Protein 3R20 (pdb70)

Solvent-accessible surface area: 10736 Å² total; per-residue (Å²): 116,40,25,1,0,0,8,0,24,51,13,7,6,20,51,33,1,0,53,0,0,0,139,58,21,70,7,58,4,8,14,6,35,4,4,20,45,0,0,0,4,12,0,62,118,67,65,19,78,67,124,55,77,67,27,3,77,141,13,1,49,106,10,65,40,27,30,24,52,69,18,101,71,85,23,2,75,14,84,64,82,89,2,11,98,87,0,110,29,125,72,2,43,49,11,23,64,40,0,14,48,10,99,34,4,43,100,68,0,20,60,53,2,103,131,54,4,115,128,44,45,113,0,0,0,10,7,78,9,3,2,48,49,3,19,66,134,13,92,28,16,2,20,0,45,11,47,22,72,50,19,0,122,60,68,14,60,83,43,65,87,114,76,88,105,109,62,75,75,80,17,29,58,47,6,91,139,104,50,94,66,45,82,80,181,74,80,18,76,34,204,34,12,157,96,20,73,91,19,85,9,24,141,73,84,71,61,102,2,15,51,86,2,51,123,98,74

Nearest PDB structures (foldseek):
  3r20-assembly1_A  TM=1.005E+00  e=1.169E-39  Mycolicibacterium smegmatis MC2 155
  4die-assembly5_C  TM=9.521E-01  e=1.880E-27  Mycobacteroides abscessus ATCC 19977
  4die-assembly3_A  TM=9.696E-01  e=2.051E-26  Mycobacteroides abscessus ATCC 19977
  4die-assembly4_B  TM=9.662E-01  e=1.130E-25  Mycobacteroides abscessus ATCC 19977
  4die-assembly6_D  TM=9.618E-01  e=1.419E-25  Mycobacteroides abscessus ATCC 19977

Radius of gyration: 16.65 Å; Cα contacts (8 Å, |Δi|>4): 363; chains: 1; bounding box: 33×48×42 Å

B-factor: mean 24.23, std 8.97, range [7.72, 64.4]

CATH classification: 3.40.50.300

Foldseek 3Di:
DAEEEEAEDAQLCRLVLLLLLCVVQVHFEAELLLLLLQLLVQLVVVVFDLVDLVSSLVSSVPWDWDAGRRSVDQATDTPRDTCSPVSVDDSSVVSSVSSVLRVSNCVVSLVVVLVVSVPDDYYYYYYQCCCPPSPVPGPAYAYEAEDLLSSLVSVLVVCVVVVHDRDSPVSSVVSVVVVVCCVVPNSDDGDGDPRHHYYHCHPHDSVVVSVVVVVVD

Structure (mmCIF, N/CA/C/O backbone):
data_3R20
#
_entry.id   3R20
#
_cell.length_a   96.220
_cell.length_b   96.220
_cell.length_c   43.150
_cell.angle_alpha   90.000
_cell.angle_beta   90.000
_cell.angle_gamma   120.000
#
_symmetry.space_group_name_H-M   'P 3 2 1'
#
loop_
_entity.id
_entity.type
_entity.pdbx_description
1 polymer 'Cytidylate kinase'
2 non-polymer DIPHOSPHATE
3 non-polymer 1,2-ETHANEDIOL
4 non-polymer 'CHLORIDE ION'
5 non-polymer 'SULFATE ION'
6 water water
#
loop_
_atom_site.group_PDB
_atom_site.id
_atom_site.type_symbol
_atom_site.label_atom_id
_atom_site.label_alt_id
_atom_site.label_comp_id
_atom_site.label_asym_id
_atom_site.label_entity_id
_atom_site.label_seq_id
_atom_site.pdbx_PDB_ins_code
_atom_site.Cartn_x
_atom_site.Cartn_y
_atom_site.Cartn_z
_atom_site.occupancy
_atom_site.B_iso_or_equiv
_atom_site.auth_seq_id
_atom_site.auth_comp_id
_atom_site.auth_asym_id
_atom_site.auth_atom_id
_atom_site.pdbx_PDB_model_num
ATOM 1 N N . SER A 1 9 ? 19.881 49.775 0.074 1.00 36.72 5 SER A N 1
ATOM 2 C CA . SER A 1 9 ? 19.100 51.040 0.133 1.00 36.50 5 SER A CA 1
ATOM 3 C C . SER A 1 9 ? 18.381 51.372 1.473 1.00 34.72 5 SER A C 1
ATOM 4 O O . SER A 1 9 ? 17.608 52.322 1.540 1.00 35.41 5 SER A O 1
ATOM 7 N N . LEU A 1 10 ? 18.651 50.605 2.519 1.00 32.21 6 LEU A N 1
ATOM 8 C CA . LEU A 1 10 ? 17.973 50.720 3.815 1.00 29.46 6 LEU A CA 1
ATOM 9 C C . LEU A 1 10 ? 17.907 52.142 4.454 1.00 27.09 6 LEU A C 1
ATOM 10 O O . LEU A 1 10 ? 18.921 52.852 4.553 1.00 27.19 6 LEU A O 1
ATOM 15 N N . VAL A 1 11 ? 16.695 52.552 4.834 1.00 23.72 7 VAL A N 1
ATOM 16 C CA . VAL A 1 11 ? 16.462 53.813 5.563 1.00 21.26 7 VAL A CA 1
ATOM 17 C C . VAL A 1 11 ? 15.982 53.481 6.989 1.00 19.07 7 VAL A C 1
ATOM 18 O O . VAL A 1 11 ? 14.964 52.793 7.197 1.00 17.05 7 VAL A O 1
ATOM 22 N N . VAL A 1 12 ? 16.757 53.923 7.962 1.00 18.24 8 VAL A N 1
ATOM 23 C CA . VAL A 1 12 ? 16.475 53.597 9.372 1.00 15.86 8 VAL A CA 1
ATOM 24 C C . VAL A 1 12 ? 16.169 54.881 10.141 1.00 15.53 8 VAL A C 1
ATOM 25 O O . VAL A 1 12 ? 16.980 55.801 10.133 1.00 16.47 8 VAL A O 1
ATOM 29 N N . ALA A 1 13 ? 15.031 54.937 10.834 1.00 14.59 9 ALA A N 1
ATOM 30 C CA . ALA A 1 13 ? 14.648 56.116 11.631 1.00 14.15 9 ALA A CA 1
ATOM 31 C C . ALA A 1 13 ? 14.883 55.859 13.130 1.00 14.79 9 ALA A C 1
ATOM 32 O O . ALA A 1 13 ? 14.494 54.814 13.638 1.00 14.61 9 ALA A O 1
ATOM 34 N N . VAL A 1 14 ? 15.520 56.801 13.825 1.00 14.19 10 VAL A N 1
ATOM 35 C CA . VAL A 1 14 ? 15.713 56.658 15.276 1.00 14.82 10 VAL A CA 1
ATOM 36 C C . VAL A 1 14 ? 15.208 57.921 15.938 1.00 14.77 10 VAL A C 1
ATOM 37 O O . VAL A 1 14 ? 15.760 59.011 15.689 1.00 15.14 10 VAL A O 1
ATOM 41 N N . ASP A 1 15 ? 14.155 57.765 16.748 1.00 13.77 11 ASP A N 1
ATOM 42 C CA . ASP A 1 15 ? 13.453 58.864 17.381 1.00 14.03 11 ASP A CA 1
ATOM 43 C C . ASP A 1 15 ? 13.396 58.629 18.875 1.00 13.87 11 ASP A C 1
ATOM 44 O O . ASP A 1 15 ? 13.692 57.526 19.343 1.00 13.24 11 ASP A O 1
ATOM 49 N N . GLY A 1 16 ? 13.033 59.679 19.607 1.00 14.11 12 GLY A N 1
ATOM 50 C CA . GLY A 1 16 ? 12.821 59.585 21.078 1.00 13.62 12 GLY A CA 1
ATOM 51 C C . GLY A 1 16 ? 13.317 60.840 21.765 1.00 13.94 12 GLY A C 1
ATOM 52 O O . GLY A 1 16 ? 14.012 61.633 21.149 1.00 13.73 12 GLY A O 1
ATOM 53 N N . PRO A 1 17 ? 12.986 61.028 23.059 1.00 14.91 13 PRO A N 1
ATOM 54 C CA . PRO A 1 17 ? 13.494 62.231 23.758 1.00 15.23 13 PRO A CA 1
ATOM 55 C C . PRO A 1 17 ? 15.013 62.156 24.012 1.00 15.41 13 PRO A C 1
ATOM 56 O O . PRO A 1 17 ? 15.623 61.089 23.869 1.00 14.63 13 PRO A O 1
ATOM 60 N N . ALA A 1 18 ? 15.623 63.275 24.383 1.00 16.27 14 ALA A N 1
ATOM 61 C CA . ALA A 1 18 ? 17.077 63.306 24.602 1.00 17.69 14 ALA A CA 1
ATOM 62 C C . ALA A 1 18 ? 17.473 62.467 25.804 1.00 18.29 14 ALA A C 1
ATOM 63 O O . ALA A 1 18 ? 16.680 62.295 26.731 1.00 19.17 14 ALA A O 1
ATOM 65 N N . GLY A 1 19 ? 18.705 61.960 25.781 1.00 18.70 15 GLY A N 1
ATOM 66 C CA . GLY A 1 19 ? 19.274 61.225 26.907 1.00 20.38 15 GLY A CA 1
ATOM 67 C C . GLY A 1 19 ? 18.887 59.764 27.006 1.00 21.17 15 GLY A C 1
ATOM 68 O O . GLY A 1 19 ? 19.155 59.112 28.014 1.00 21.08 15 GLY A O 1
ATOM 69 N N . THR A 1 20 ? 18.263 59.244 25.959 1.00 20.70 16 THR A N 1
ATOM 70 C CA . THR A 1 20 ? 17.919 57.831 25.907 1.00 22.41 16 THR A CA 1
ATOM 71 C C . THR A 1 20 ? 19.048 56.949 25.319 1.00 23.69 16 THR A C 1
ATOM 72 O O . THR A 1 20 ? 18.945 55.704 25.331 1.00 23.88 16 THR A O 1
ATOM 76 N N . GLY A 1 21 ? 20.110 57.582 24.797 1.00 23.47 17 GLY A N 1
ATOM 77 C CA . GLY A 1 21 ? 21.221 56.842 24.191 1.00 22.51 17 GLY A CA 1
ATOM 78 C C . GLY A 1 21 ? 21.057 56.924 22.685 1.00 21.48 17 GLY A C 1
ATOM 79 O O . GLY A 1 21 ? 21.771 56.296 21.922 1.00 21.85 17 GLY A O 1
ATOM 80 N N . LYS A 1 22 ? 20.126 57.727 22.250 1.00 20.17 18 LYS A N 1
ATOM 81 C CA . LYS A 1 22 ? 19.768 57.864 20.866 1.00 18.52 18 LYS A CA 1
ATOM 82 C C . LYS A 1 22 ? 20.923 58.158 19.882 1.00 17.65 18 LYS A C 1
ATOM 83 O O . LYS A 1 22 ? 21.051 57.522 18.910 1.00 17.10 18 LYS A O 1
ATOM 89 N N . SER A 1 23 ? 21.769 59.112 20.184 1.00 17.05 19 SER A N 1
ATOM 90 C CA . SER A 1 23 ? 22.891 59.440 19.290 1.00 17.33 19 SER A CA 1
ATOM 91 C C . SER A 1 23 ? 23.947 58.343 19.259 1.00 17.26 19 SER A C 1
ATOM 92 O O . SER A 1 23 ? 24.473 58.018 18.195 1.00 17.41 19 SER A O 1
ATOM 95 N N . SER A 1 24 ? 24.252 57.771 20.419 1.00 17.29 20 SER A N 1
ATOM 96 C CA . SER A 1 24 ? 25.213 56.685 20.479 1.00 18.08 20 SER A CA 1
ATOM 97 C C . SER A 1 24 ? 24.683 55.498 19.706 1.00 16.78 20 SER A C 1
ATOM 98 O O . SER A 1 24 ? 25.431 54.861 18.990 1.00 17.53 20 SER A O 1
ATOM 101 N N . VAL A 1 25 ? 23.390 55.204 19.869 1.00 16.23 21 VAL A N 1
ATOM 102 C CA . VAL A 1 25 ? 22.759 54.068 19.197 1.00 14.33 21 VAL A CA 1
ATOM 103 C C . VAL A 1 25 ? 22.710 54.288 17.686 1.00 14.23 21 VAL A C 1
ATOM 104 O O . VAL A 1 25 ? 23.020 53.381 16.941 1.00 15.04 21 VAL A O 1
ATOM 108 N N . SER A 1 26 ? 22.319 55.481 17.246 1.00 14.18 22 SER A N 1
ATOM 109 C CA . SER A 1 26 ? 22.204 55.774 15.809 1.00 15.05 22 SER A CA 1
ATOM 110 C C . SER A 1 26 ? 23.572 55.680 15.157 1.00 16.19 22 SER A C 1
ATOM 111 O O . SER A 1 26 ? 23.699 55.075 14.110 1.00 16.34 22 SER A O 1
ATOM 114 N N . ARG A 1 27 ? 24.600 56.273 15.785 1.00 18.23 23 ARG A N 1
ATOM 115 C CA . ARG A 1 27 ? 25.945 56.171 15.215 1.00 19.21 23 ARG A CA 1
ATOM 116 C C . ARG A 1 27 ? 26.449 54.723 15.196 1.00 19.91 23 ARG A C 1
ATOM 117 O O . ARG A 1 27 ? 27.095 54.306 14.239 1.00 21.11 23 ARG A O 1
ATOM 125 N N . GLY A 1 28 ? 26.152 53.976 16.262 1.00 20.44 24 GLY A N 1
ATOM 126 C CA . GLY A 1 28 ? 26.535 52.574 16.380 1.00 20.37 24 GLY A CA 1
ATOM 127 C C . GLY A 1 28 ? 25.897 51.751 15.290 1.00 21.19 24 GLY A C 1
ATOM 128 O O . GLY A 1 28 ? 26.579 50.968 14.632 1.00 22.14 24 GLY A O 1
ATOM 129 N N . LEU A 1 29 ? 24.587 51.930 15.092 1.00 21.12 25 LEU A N 1
ATOM 130 C CA . LEU A 1 29 ? 23.858 51.239 14.012 1.00 20.70 25 LEU A CA 1
ATOM 131 C C . LEU A 1 29 ? 24.448 51.581 12.661 1.00 20.17 25 LEU A C 1
ATOM 132 O O . LEU A 1 29 ? 24.688 50.698 11.850 1.00 20.83 25 LEU A O 1
ATOM 137 N N . ALA A 1 30 ? 24.696 52.867 12.439 1.00 20.22 26 ALA A N 1
ATOM 138 C CA . ALA A 1 30 ? 25.227 53.352 11.157 1.00 20.72 26 ALA A CA 1
ATOM 139 C C . ALA A 1 30 ? 26.642 52.801 10.893 1.00 21.78 26 ALA A C 1
ATOM 140 O O . ALA A 1 30 ? 26.966 52.401 9.756 1.00 21.17 26 ALA A O 1
ATOM 142 N N . ARG A 1 31 ? 27.478 52.806 11.942 1.00 22.28 27 ARG A N 1
ATOM 143 C CA . ARG A 1 31 ? 28.831 52.243 11.883 1.00 24.35 27 ARG A CA 1
ATOM 144 C C . ARG A 1 31 ? 28.732 50.769 11.440 1.00 24.08 27 ARG A C 1
ATOM 145 O O . ARG A 1 31 ? 29.275 50.401 10.413 1.00 24.64 27 ARG A O 1
ATOM 153 N N . ALA A 1 32 ? 27.965 49.970 12.175 1.00 23.65 28 ALA A N 1
ATOM 154 C CA . ALA A 1 32 ? 27.795 48.535 11.907 1.00 23.50 28 ALA A CA 1
ATOM 155 C C . ALA A 1 32 ? 27.157 48.188 10.567 1.00 23.71 28 ALA A C 1
ATOM 156 O O . ALA A 1 32 ? 27.473 47.134 9.997 1.00 23.66 28 ALA A O 1
ATOM 158 N N . LEU A 1 33 ? 26.255 49.034 10.079 1.00 22.58 29 LEU A N 1
ATOM 159 C CA . LEU A 1 33 ? 25.546 48.761 8.833 1.00 23.41 29 LEU A CA 1
ATOM 160 C C . LEU A 1 33 ? 26.288 49.291 7.613 1.00 24.80 29 LEU A C 1
ATOM 161 O O . LEU A 1 33 ? 25.862 49.032 6.488 1.00 26.27 29 LEU A O 1
ATOM 166 N N . GLY A 1 34 ? 27.377 50.028 7.832 1.00 24.46 30 GLY A N 1
ATOM 167 C CA . GLY A 1 34 ? 28.071 50.722 6.750 1.00 25.70 30 GLY A CA 1
ATOM 168 C C . GLY A 1 34 ? 27.174 51.786 6.129 1.00 24.99 30 GLY A C 1
ATOM 169 O O . GLY A 1 34 ? 27.205 52.007 4.925 1.00 25.40 30 GLY A O 1
ATOM 170 N N . ALA A 1 35 ? 26.378 52.451 6.969 1.00 23.40 31 ALA A N 1
ATOM 171 C CA . ALA A 1 35 ? 25.446 53.477 6.520 1.00 22.75 31 ALA A CA 1
ATOM 172 C C . ALA A 1 35 ? 25.946 54.894 6.789 1.00 23.25 31 ALA A C 1
ATOM 173 O O . ALA A 1 35 ? 26.774 55.129 7.681 1.00 22.03 31 ALA A O 1
ATOM 175 N N . ARG A 1 36 ? 25.411 55.840 6.026 1.00 23.66 32 ARG A N 1
ATOM 176 C CA . ARG A 1 36 ? 25.526 57.259 6.381 1.00 24.82 32 ARG A CA 1
ATOM 177 C C . ARG A 1 36 ? 24.711 57.567 7.638 1.00 23.26 32 ARG A C 1
ATOM 178 O O . ARG A 1 36 ? 23.716 56.910 7.917 1.00 22.94 32 ARG A O 1
ATOM 186 N N . TYR A 1 37 ? 25.146 58.557 8.403 1.00 22.45 33 TYR A N 1
ATOM 187 C CA . TYR A 1 37 ? 24.442 58.949 9.629 1.00 21.22 33 TYR A CA 1
ATOM 188 C C .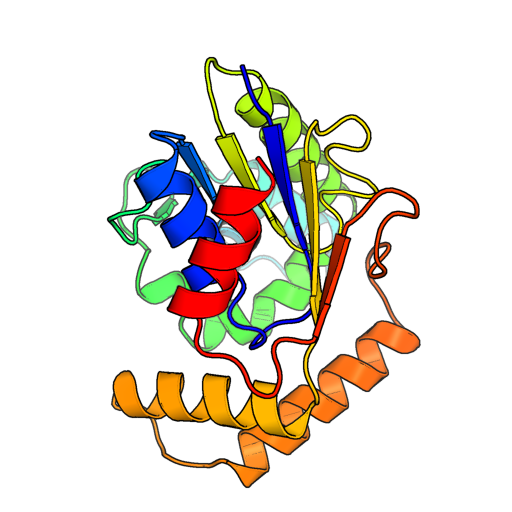 TYR A 1 37 ? 24.019 60.416 9.501 1.00 21.50 33 TYR A C 1
ATOM 189 O O . TYR A 1 37 ? 24.854 61.288 9.171 1.00 21.88 33 TYR A O 1
ATOM 198 N N . LEU A 1 38 ? 22.732 60.666 9.745 1.00 19.77 34 LEU A N 1
ATOM 199 C CA . LEU A 1 38 ? 22.167 61.995 9.617 1.00 19.83 34 LEU A CA 1
ATOM 200 C C . LEU A 1 38 ? 21.588 62.450 10.948 1.00 18.80 34 LEU A C 1
ATOM 201 O O . LEU A 1 38 ? 20.504 62.011 11.364 1.00 18.06 34 LEU A O 1
ATOM 206 N N . ASP A 1 39 ? 22.328 63.317 11.619 1.00 18.14 35 ASP A N 1
ATOM 207 C CA . ASP A 1 39 ? 21.905 63.899 12.892 1.00 17.68 35 ASP A CA 1
ATOM 208 C C . ASP A 1 39 ? 21.015 65.124 12.606 1.00 17.44 35 ASP A C 1
ATOM 209 O O . ASP A 1 39 ? 21.535 66.228 12.380 1.00 17.81 35 ASP A O 1
ATOM 214 N N . THR A 1 40 ? 19.684 64.966 12.587 1.00 16.70 36 THR A N 1
ATOM 215 C CA . THR A 1 40 ? 18.844 66.116 12.195 1.00 16.72 36 THR A CA 1
ATOM 216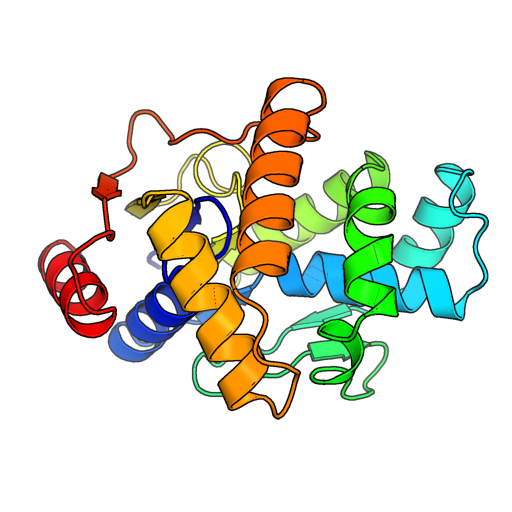 C C . THR A 1 40 ? 18.837 67.214 13.273 1.00 17.26 36 THR A C 1
ATOM 217 O O . THR A 1 40 ? 18.732 68.400 12.957 1.00 17.76 36 THR A O 1
ATOM 221 N N . GLY A 1 41 ? 18.936 66.823 14.545 1.00 16.78 37 GLY A N 1
ATOM 222 C CA . GLY A 1 41 ? 19.117 67.802 15.615 1.00 16.58 37 GLY A CA 1
ATOM 223 C C . GLY A 1 41 ? 20.288 68.757 15.374 1.00 16.75 37 GLY A C 1
ATOM 224 O O . GLY A 1 41 ? 20.154 69.957 15.573 1.00 15.83 37 GLY A O 1
ATOM 225 N N . ALA A 1 42 ? 21.446 68.227 14.985 1.00 17.33 38 ALA A N 1
ATOM 226 C CA . ALA A 1 42 ? 22.600 69.077 14.635 1.00 18.09 38 ALA A CA 1
ATOM 227 C C . ALA A 1 42 ? 22.234 70.074 13.564 1.00 18.11 38 ALA A C 1
ATOM 228 O O . ALA A 1 42 ? 22.677 71.219 13.619 1.00 18.72 38 ALA A O 1
ATOM 230 N N . MET A 1 43 ? 21.420 69.660 12.585 1.00 17.97 39 MET A N 1
ATOM 231 C CA . MET A 1 43 ? 21.058 70.567 11.513 1.00 18.19 39 MET A CA 1
ATOM 232 C C . MET A 1 43 ? 20.262 71.763 12.050 1.00 18.46 39 MET A C 1
ATOM 233 O O . MET A 1 43 ? 20.474 72.896 11.597 1.00 18.72 39 MET A O 1
ATOM 238 N N . TYR A 1 44 ? 19.365 71.521 13.012 1.00 16.88 40 TYR A N 1
ATOM 239 C CA . TYR A 1 44 ? 18.639 72.628 13.637 1.00 16.58 40 TYR A CA 1
ATOM 240 C C . TYR A 1 44 ? 19.586 73.516 14.425 1.00 15.47 40 TYR A C 1
ATOM 241 O O . TYR A 1 44 ? 19.437 74.739 14.424 1.00 15.35 40 TYR A O 1
ATOM 250 N N . ARG A 1 45 ? 20.555 72.897 15.084 1.00 15.42 41 ARG A N 1
ATOM 251 C CA . ARG A 1 45 ? 21.546 73.629 15.897 1.00 16.18 41 ARG A CA 1
ATOM 252 C C . ARG A 1 45 ? 22.458 74.504 15.023 1.00 16.74 41 ARG A C 1
ATOM 253 O O . ARG A 1 45 ? 22.812 75.622 15.413 1.00 17.87 41 ARG A O 1
ATOM 261 N N . ILE A 1 46 ? 22.842 74.008 13.852 1.00 17.15 42 ILE A N 1
ATOM 262 C CA . ILE A 1 46 ? 23.662 74.814 12.926 1.00 17.60 42 ILE A CA 1
ATOM 263 C C . ILE A 1 46 ? 22.861 76.010 12.412 1.00 18.25 42 ILE A C 1
ATOM 264 O O . ILE A 1 46 ? 23.367 77.158 12.400 1.00 17.83 42 ILE A O 1
ATOM 269 N N . ALA A 1 47 ? 21.617 75.748 11.977 1.00 16.80 43 ALA A N 1
ATOM 270 C CA . ALA A 1 47 ? 20.711 76.836 11.635 1.00 17.27 43 ALA A CA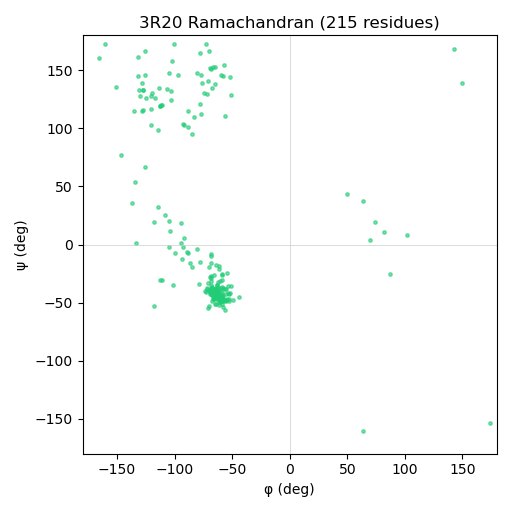 1
ATOM 271 C C . ALA A 1 47 ? 20.629 77.838 12.792 1.00 16.37 43 ALA A C 1
ATOM 272 O O . ALA A 1 47 ? 20.644 79.053 12.558 1.00 17.08 43 ALA A O 1
ATOM 274 N N . THR A 1 48 ? 20.555 77.333 14.027 1.00 15.35 44 THR A N 1
ATOM 275 C CA . THR A 1 48 ? 20.402 78.206 15.176 1.00 15.55 44 THR A CA 1
ATOM 276 C C . THR A 1 48 ? 21.629 79.089 15.312 1.00 16.65 44 THR A C 1
ATOM 277 O O . THR A 1 48 ? 21.500 80.274 15.616 1.00 16.55 44 THR A O 1
ATOM 281 N N . LEU A 1 49 ? 22.805 78.515 15.062 1.00 17.52 45 LEU A N 1
ATOM 282 C CA . LEU A 1 49 ? 24.056 79.259 15.206 1.00 18.50 45 LEU A CA 1
ATOM 283 C C . LEU A 1 49 ? 24.116 80.390 14.171 1.00 18.24 45 LEU A C 1
ATOM 284 O O . LEU A 1 49 ? 24.579 81.488 14.483 1.00 17.82 45 LEU A O 1
ATOM 289 N N . ALA A 1 50 ? 23.663 80.105 12.945 1.00 17.76 46 ALA A N 1
ATOM 290 C CA . ALA A 1 50 ? 23.569 81.103 11.901 1.00 18.74 46 ALA A CA 1
ATOM 291 C C . ALA A 1 50 ? 22.628 82.240 12.300 1.00 18.37 46 ALA A C 1
ATOM 292 O O . ALA A 1 50 ? 22.876 83.396 11.984 1.00 20.05 46 ALA A O 1
ATOM 294 N N . VAL A 1 51 ? 21.547 81.900 12.991 1.00 18.03 47 VAL A N 1
ATOM 295 C CA . VAL A 1 51 ? 20.548 82.879 13.412 1.00 16.92 47 VAL A CA 1
ATOM 296 C C . VAL A 1 51 ? 21.170 83.810 14.464 1.00 17.41 47 VAL A C 1
ATOM 297 O O . VAL A 1 51 ? 21.029 85.037 14.379 1.00 17.56 47 VAL A O 1
ATOM 301 N N . LEU A 1 52 ? 21.830 83.220 15.462 1.00 16.42 48 LEU A N 1
ATOM 302 C CA . LEU A 1 52 ? 22.546 84.001 16.464 1.00 17.33 48 LEU A CA 1
ATOM 303 C C . LEU A 1 52 ? 23.626 84.900 15.839 1.00 18.10 48 LEU A C 1
ATOM 304 O O . LEU A 1 52 ? 23.693 86.109 16.140 1.00 17.83 48 LEU A O 1
ATOM 309 N N . ARG A 1 53 ? 24.458 84.323 14.967 1.00 18.30 49 ARG A N 1
ATOM 310 C CA . ARG A 1 53 ? 25.480 85.128 14.277 1.00 20.41 49 ARG A CA 1
ATOM 311 C C . ARG A 1 53 ? 24.912 86.275 13.444 1.00 20.69 49 ARG A C 1
ATOM 312 O O . ARG A 1 53 ? 25.564 87.314 13.295 1.00 21.55 49 ARG A O 1
ATOM 320 N N . ALA A 1 54 ? 23.707 86.088 12.917 1.00 20.22 50 ALA A N 1
ATOM 321 C CA . ALA A 1 54 ? 23.039 87.132 12.119 1.00 20.37 50 ALA A CA 1
ATOM 322 C C . ALA A 1 54 ? 22.417 88.232 12.964 1.00 20.37 50 ALA A C 1
ATOM 323 O O . ALA A 1 54 ? 22.035 89.284 12.450 1.00 20.17 50 ALA A O 1
ATOM 325 N N . GLY A 1 55 ? 22.269 87.986 14.257 1.00 19.25 51 GLY A N 1
ATOM 326 C CA . GLY A 1 55 ? 21.649 88.976 15.119 1.00 19.14 51 GLY A CA 1
ATOM 327 C C . GLY A 1 55 ? 20.151 89.053 14.923 1.00 18.44 51 GLY A C 1
ATOM 328 O O . GLY A 1 55 ? 19.535 90.051 15.293 1.00 17.77 51 GLY A O 1
ATOM 329 N N . ALA A 1 56 ? 19.561 88.001 14.342 1.00 17.95 52 ALA A N 1
ATOM 330 C CA . ALA A 1 56 ? 18.145 88.023 13.993 1.00 18.18 52 ALA A CA 1
ATOM 331 C C . ALA A 1 56 ? 17.304 88.055 15.249 1.00 18.03 52 ALA A C 1
ATOM 332 O O . ALA A 1 56 ? 17.562 87.308 16.181 1.00 17.38 52 ALA A O 1
ATOM 334 N N . ASP A 1 57 ? 16.301 88.936 15.246 1.00 18.52 53 ASP A N 1
ATOM 335 C CA . ASP A 1 57 ? 15.343 89.105 16.325 1.00 18.36 53 ASP A CA 1
ATOM 336 C C . ASP 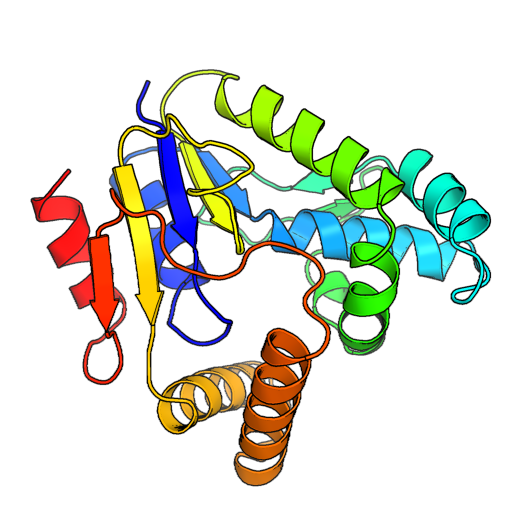A 1 57 ? 14.683 87.741 16.584 1.00 17.90 53 ASP A C 1
ATOM 337 O O . ASP A 1 57 ? 13.947 87.243 15.742 1.00 17.32 53 ASP A O 1
ATOM 342 N N . LEU A 1 58 ? 14.992 87.138 17.729 1.00 17.15 54 LEU A N 1
ATOM 343 C CA . LEU A 1 58 ? 14.435 85.819 18.078 1.00 17.63 54 LEU A CA 1
ATOM 344 C C . LEU A 1 58 ? 12.914 85.795 18.376 1.00 17.79 54 LEU A C 1
ATOM 345 O O . LEU A 1 58 ? 12.327 84.727 18.499 1.00 17.55 54 LEU A O 1
ATOM 350 N N . THR A 1 59 ? 12.282 86.960 18.488 1.00 17.55 55 THR A N 1
ATOM 351 C CA . THR A 1 59 ? 10.821 87.015 18.621 1.00 17.95 55 THR A CA 1
ATOM 352 C C . THR A 1 59 ? 10.145 87.207 17.262 1.00 18.48 55 THR A C 1
ATOM 353 O O . THR A 1 59 ? 8.913 87.296 17.209 1.00 18.54 55 THR A O 1
ATOM 357 N N . ASP A 1 60 ? 10.942 87.274 16.187 1.00 17.65 56 ASP A N 1
ATOM 358 C CA . ASP A 1 60 ? 10.432 87.523 14.812 1.00 17.74 56 ASP A CA 1
ATOM 359 C C . ASP A 1 60 ? 10.663 86.300 13.906 1.00 17.89 56 ASP A C 1
ATOM 360 O O . ASP A 1 60 ? 11.793 86.115 13.400 1.00 17.56 56 ASP A O 1
ATOM 365 N N . PRO A 1 61 ? 9.615 85.450 13.718 1.00 18.56 57 PRO A N 1
ATOM 366 C CA . PRO A 1 61 ? 9.756 84.250 12.887 1.00 18.92 57 PRO A CA 1
ATOM 367 C C . PRO A 1 61 ? 10.285 84.558 11.485 1.00 19.31 57 PRO A C 1
ATOM 368 O O . PRO A 1 61 ? 11.080 83.783 10.952 1.00 19.53 57 PRO A O 1
ATOM 372 N N . ALA A 1 62 ? 9.894 85.688 10.908 1.00 19.89 58 ALA A N 1
ATOM 373 C CA . ALA A 1 62 ? 10.381 86.034 9.545 1.00 20.23 58 ALA A CA 1
ATOM 374 C C . ALA A 1 62 ? 11.898 86.328 9.544 1.00 19.88 58 ALA A C 1
ATOM 375 O O . ALA A 1 62 ? 12.613 85.980 8.592 1.00 19.52 58 ALA A O 1
ATOM 377 N N . ALA A 1 63 ? 12.388 86.965 10.612 1.00 19.53 59 ALA A N 1
ATOM 378 C CA . ALA A 1 63 ? 13.839 87.238 10.717 1.00 19.34 59 ALA A CA 1
ATOM 379 C C . ALA A 1 63 ? 14.610 85.932 10.923 1.00 19.03 59 ALA A C 1
ATOM 380 O O . ALA A 1 63 ? 15.687 85.722 10.322 1.00 18.43 59 ALA A O 1
ATOM 382 N N . ILE A 1 64 ? 14.065 85.064 11.778 1.00 17.96 60 ILE A N 1
ATOM 383 C CA . ILE A 1 64 ? 14.705 83.775 12.034 1.00 18.24 60 ILE A CA 1
ATOM 384 C C . ILE A 1 64 ? 14.765 83.005 10.719 1.00 20.10 60 ILE A C 1
ATOM 385 O O . ILE A 1 64 ? 15.835 82.474 10.352 1.00 19.08 60 ILE A O 1
ATOM 390 N N . GLU A 1 65 ? 13.623 82.968 10.010 1.00 20.30 61 GLU A N 1
ATOM 391 C CA . GLU A 1 65 ? 13.519 82.234 8.743 1.00 21.68 61 GLU A CA 1
ATOM 392 C C . GLU A 1 65 ? 14.584 82.689 7.745 1.00 23.29 61 GLU A C 1
ATOM 393 O O . GLU A 1 65 ? 15.293 81.848 7.148 1.00 23.39 61 GLU A O 1
ATOM 399 N N . LYS A 1 66 ? 14.704 84.010 7.568 1.00 23.99 62 LYS A N 1
ATOM 400 C CA . LYS A 1 66 ? 15.677 84.590 6.643 1.00 25.06 62 LYS A CA 1
ATOM 401 C C . LYS A 1 66 ? 17.123 84.174 6.978 1.00 24.15 62 LYS A C 1
ATOM 402 O O . LYS A 1 66 ? 17.841 83.650 6.108 1.00 23.12 62 LYS A O 1
ATOM 408 N N . ALA A 1 67 ? 17.537 84.399 8.226 1.00 21.74 63 ALA A N 1
ATOM 409 C CA . ALA A 1 67 ? 18.901 84.051 8.663 1.00 22.43 63 ALA A CA 1
ATOM 410 C C . ALA A 1 67 ? 19.207 82.565 8.475 1.00 22.71 63 ALA A C 1
ATOM 411 O O . ALA A 1 67 ? 20.322 82.199 8.062 1.00 23.59 63 ALA A O 1
ATOM 413 N N . ALA A 1 68 ? 18.214 81.707 8.724 1.00 22.71 64 ALA A N 1
ATOM 414 C CA . ALA A 1 68 ? 18.455 80.259 8.632 1.00 23.43 64 ALA A CA 1
ATOM 415 C C . ALA A 1 68 ? 18.455 79.801 7.176 1.00 24.93 64 ALA A C 1
ATOM 416 O O . ALA A 1 68 ? 19.223 78.883 6.803 1.00 25.94 64 ALA A O 1
ATOM 418 N N . ALA A 1 69 ? 17.615 80.443 6.366 1.00 25.61 65 ALA A N 1
ATOM 419 C CA . ALA A 1 69 ? 17.540 80.201 4.917 1.00 28.05 65 ALA A CA 1
ATOM 420 C C . ALA A 1 69 ? 18.887 80.477 4.265 1.00 29.59 65 ALA A C 1
ATOM 421 O O . ALA A 1 69 ? 19.328 79.706 3.437 1.00 30.31 65 ALA A O 1
ATOM 423 N N . ASP A 1 70 ? 19.515 81.591 4.649 1.00 31.00 66 ASP A N 1
ATOM 424 C CA . ASP A 1 70 ? 20.818 82.016 4.127 1.00 32.97 66 ASP A CA 1
ATOM 425 C C . ASP A 1 70 ? 21.996 81.116 4.555 1.00 33.02 66 ASP A C 1
ATOM 426 O O . ASP A 1 70 ? 23.055 81.183 3.938 1.00 34.17 66 ASP A O 1
ATOM 431 N N . ALA A 1 71 ? 21.804 80.280 5.582 1.00 31.84 67 ALA A N 1
ATOM 432 C CA . ALA A 1 71 ? 22.866 79.422 6.124 1.00 32.23 67 ALA A CA 1
ATOM 433 C C . ALA A 1 71 ? 23.188 78.238 5.227 1.00 32.70 67 ALA A C 1
ATOM 434 O O . ALA A 1 71 ? 22.282 77.518 4.814 1.00 33.18 67 ALA A O 1
ATOM 436 N N . GLU A 1 72 ? 24.478 78.038 4.956 1.00 33.09 68 GLU A N 1
ATOM 437 C CA . GLU A 1 72 ? 24.956 76.859 4.241 1.00 34.05 68 GLU A CA 1
ATOM 438 C C . GLU A 1 72 ? 25.308 75.803 5.283 1.00 33.44 68 GLU A C 1
ATOM 439 O O . GLU A 1 72 ? 26.354 75.867 5.937 1.00 34.14 68 GLU A O 1
ATOM 441 N N . ILE A 1 73 ? 24.418 74.827 5.429 1.00 32.96 69 ILE A N 1
ATOM 442 C CA . ILE A 1 73 ? 24.458 73.881 6.519 1.00 31.73 69 ILE A CA 1
ATOM 443 C C . ILE A 1 73 ? 25.002 72.538 6.023 1.00 32.70 69 ILE A C 1
ATOM 444 O O . ILE A 1 73 ? 24.485 71.975 5.046 1.00 33.27 69 ILE A O 1
ATOM 449 N N . GLY A 1 74 ? 26.061 72.048 6.672 1.00 31.39 70 GLY A N 1
ATOM 450 C CA . GLY A 1 74 ? 26.526 70.697 6.435 1.00 31.31 70 GLY A CA 1
ATOM 451 C C . GLY A 1 74 ? 26.668 69.878 7.702 1.00 30.17 70 GLY A C 1
ATOM 452 O O . GLY A 1 74 ? 27.216 70.342 8.702 1.00 29.37 70 GLY A O 1
ATOM 453 N N . VAL A 1 75 ? 26.148 68.660 7.666 1.00 30.24 71 VAL A N 1
ATOM 454 C CA . VAL A 1 75 ? 26.447 67.689 8.714 1.00 30.34 71 VAL A CA 1
ATOM 455 C C . VAL A 1 75 ? 27.243 66.556 8.115 1.00 31.55 71 VAL A C 1
ATOM 456 O O . VAL A 1 75 ? 26.918 66.074 7.024 1.00 32.38 71 VAL A O 1
ATOM 460 N N . GLY A 1 76 ? 28.312 66.147 8.799 1.00 32.43 72 GLY A N 1
ATOM 461 C CA . GLY A 1 76 ? 29.113 64.982 8.343 1.00 32.71 72 GLY A CA 1
ATOM 462 C C . GLY A 1 76 ? 28.292 63.704 8.411 1.00 32.70 72 GLY A C 1
ATOM 463 O O . GLY A 1 76 ? 27.553 63.483 9.376 1.00 31.60 72 GLY A O 1
ATOM 464 N N . SER A 1 77 ? 28.415 62.867 7.384 1.00 32.77 73 SER A N 1
ATOM 465 C CA . SER A 1 77 ? 27.617 61.650 7.273 1.00 32.35 73 SER A CA 1
ATOM 466 C C . SER A 1 77 ? 28.325 60.428 7.878 1.00 32.06 73 SER A C 1
ATOM 467 O O . SER A 1 77 ? 27.762 59.322 7.908 1.00 31.22 73 SER A O 1
ATOM 470 N N . ASP A 1 78 ? 29.553 60.643 8.363 1.00 31.37 74 ASP A N 1
ATOM 471 C CA . ASP A 1 78 ? 30.385 59.582 8.921 1.00 31.88 74 ASP A CA 1
ATOM 472 C C . ASP A 1 78 ? 30.061 59.447 10.408 1.00 30.95 74 ASP A C 1
ATOM 473 O O . ASP A 1 78 ? 30.319 60.374 11.187 1.00 29.29 74 ASP A O 1
ATOM 478 N N . PRO A 1 79 ? 29.489 58.286 10.804 1.00 30.99 75 PRO A N 1
ATOM 479 C CA . PRO A 1 79 ? 29.139 58.104 12.218 1.00 30.95 75 PRO A CA 1
ATOM 480 C C . PRO A 1 79 ? 30.340 58.162 13.167 1.00 32.47 75 PRO A C 1
ATOM 481 O O . PRO A 1 79 ? 30.160 58.423 14.350 1.00 32.38 75 PRO A O 1
ATOM 485 N N . ASP A 1 80 ? 31.549 57.928 12.660 1.00 33.89 76 ASP A N 1
ATOM 48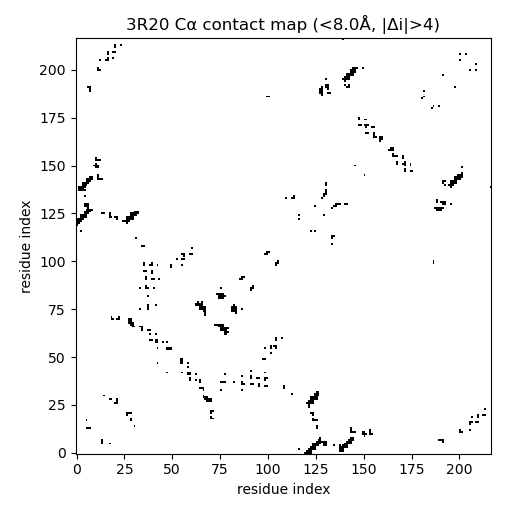6 C CA . ASP A 1 80 ? 32.715 57.881 13.547 1.00 35.75 76 ASP A CA 1
ATOM 487 C C . ASP A 1 80 ? 33.267 59.259 13.924 1.00 35.33 76 ASP A C 1
ATOM 488 O O . ASP A 1 80 ? 34.192 59.350 14.720 1.00 35.53 76 ASP A O 1
ATOM 493 N N . VAL A 1 81 ? 32.704 60.326 13.361 1.00 34.51 77 VAL A N 1
ATOM 494 C CA . VAL A 1 81 ? 33.214 61.666 13.637 1.00 34.61 77 VAL A CA 1
ATOM 495 C C . VAL A 1 81 ? 32.110 62.663 14.003 1.00 33.32 77 VAL A C 1
ATOM 496 O O . VAL A 1 81 ? 30.988 62.603 13.488 1.00 32.04 77 VAL A O 1
ATOM 500 N N . ASP A 1 82 ? 32.444 63.577 14.903 1.00 33.48 78 ASP A N 1
ATOM 501 C CA . ASP A 1 82 ? 31.558 64.676 15.245 1.00 32.77 78 ASP A CA 1
ATOM 502 C C . ASP A 1 82 ? 31.872 65.829 14.265 1.00 32.72 78 ASP A C 1
ATOM 503 O O . ASP A 1 82 ? 32.890 66.515 14.406 1.00 33.70 78 ASP A O 1
ATOM 508 N N . ALA A 1 83 ? 31.035 65.997 13.241 1.00 31.23 79 ALA A N 1
ATOM 509 C CA . ALA A 1 83 ? 31.270 67.046 12.231 1.00 31.15 79 ALA A CA 1
ATOM 510 C C . ALA A 1 83 ? 30.030 67.853 11.849 1.00 29.61 79 ALA A C 1
ATOM 511 O O . ALA A 1 83 ? 29.069 67.328 11.261 1.00 28.97 79 ALA A O 1
ATOM 513 N N . ALA A 1 84 ? 30.078 69.143 12.182 1.00 28.86 80 ALA A N 1
ATOM 514 C CA . ALA A 1 84 ? 29.041 70.079 11.827 1.00 27.54 80 ALA A CA 1
ATOM 515 C C . ALA A 1 84 ? 29.693 71.303 11.198 1.00 28.02 80 ALA A C 1
ATOM 516 O O . ALA A 1 84 ? 30.662 71.832 11.728 1.00 28.20 80 ALA A O 1
ATOM 518 N N . PHE A 1 85 ? 29.144 71.733 10.068 1.00 27.65 81 PHE A N 1
ATOM 519 C CA . PHE A 1 85 ? 29.721 72.821 9.282 1.00 29.28 81 PHE A CA 1
ATOM 520 C C . PHE A 1 85 ? 28.701 73.910 8.961 1.00 28.46 81 PHE A C 1
ATOM 521 O O . PHE A 1 85 ? 27.533 73.622 8.649 1.00 27.02 81 PHE A O 1
ATOM 529 N N . LEU A 1 86 ? 29.163 75.156 9.063 1.00 29.54 82 LEU A N 1
ATOM 530 C CA . LEU A 1 86 ? 28.410 76.330 8.645 1.00 30.07 82 LEU A CA 1
ATOM 531 C C . LEU A 1 86 ? 29.317 77.139 7.736 1.00 32.12 82 LEU A C 1
ATOM 532 O O . LEU A 1 86 ? 30.356 77.625 8.182 1.00 32.30 82 LEU A O 1
ATOM 537 N N . ALA A 1 87 ? 28.929 77.245 6.461 1.00 33.79 83 ALA A N 1
ATOM 538 C CA . ALA A 1 87 ? 29.738 77.907 5.417 1.00 37.02 83 ALA A CA 1
ATOM 539 C C . ALA A 1 87 ? 31.194 77.418 5.391 1.00 39.06 83 ALA A C 1
ATOM 540 O O . ALA A 1 87 ? 32.130 78.225 5.287 1.00 41.08 83 ALA A O 1
ATOM 542 N N . GLY A 1 88 ? 31.386 76.107 5.513 1.00 39.57 84 GLY A N 1
ATOM 543 C CA . GLY A 1 88 ? 32.737 75.545 5.526 1.00 41.10 84 GLY A CA 1
ATOM 544 C C . GLY A 1 88 ? 33.417 75.480 6.885 1.00 40.87 84 GLY A C 1
ATOM 545 O O . GLY A 1 88 ? 34.286 74.653 7.096 1.00 42.65 84 GLY A O 1
ATOM 546 N N . GLU A 1 89 ? 33.031 76.340 7.819 1.00 39.46 85 GLU A N 1
ATOM 547 C CA . GLU A 1 89 ? 33.684 76.382 9.126 1.00 38.35 85 GLU A CA 1
ATOM 548 C C . GLU A 1 89 ? 33.225 75.219 10.015 1.00 36.71 85 GLU A C 1
ATOM 549 O O . GLU A 1 89 ? 32.040 74.890 10.042 1.00 35.19 85 GLU A O 1
ATOM 555 N N . ASP A 1 90 ? 34.160 74.610 10.741 1.00 36.12 86 ASP A N 1
ATOM 556 C CA . ASP A 1 90 ? 33.833 73.515 11.671 1.00 34.86 86 ASP A CA 1
ATOM 557 C C . ASP A 1 90 ? 33.205 74.066 12.962 1.00 32.64 86 ASP A C 1
ATOM 558 O O . ASP A 1 90 ? 33.868 74.741 13.746 1.00 32.87 86 ASP A O 1
ATOM 563 N N . VAL A 1 91 ? 31.921 73.787 13.181 1.00 29.88 87 VAL A N 1
ATOM 564 C CA . VAL A 1 91 ? 31.221 74.366 14.340 1.00 28.13 87 VAL A CA 1
ATOM 565 C C . VAL A 1 91 ? 30.734 73.295 15.304 1.00 27.28 87 VAL A C 1
ATOM 566 O O . VAL A 1 91 ? 29.865 73.547 16.129 1.00 25.99 87 VAL A O 1
ATOM 570 N N . SER A 1 92 ? 31.334 72.107 15.190 1.00 27.74 88 SER A N 1
ATOM 571 C CA . SER A 1 92 ? 30.948 70.927 15.964 1.00 27.66 88 SER A CA 1
ATOM 572 C C . SER A 1 92 ? 30.832 71.242 17.450 1.00 27.34 88 SER A C 1
ATOM 573 O O . SER A 1 92 ? 29.845 70.880 18.100 1.00 25.67 88 SER A O 1
ATOM 576 N N . SER A 1 93 ? 31.852 71.918 17.968 1.00 27.51 89 SER A N 1
ATOM 577 C CA . SER A 1 93 ? 31.921 72.230 19.374 1.00 28.46 89 SER A CA 1
ATOM 578 C C . SER A 1 93 ? 30.884 73.292 19.720 1.00 27.30 89 SER A C 1
ATOM 579 O O . SER A 1 93 ? 30.039 73.090 20.602 1.00 26.81 89 SER A O 1
ATOM 582 N N . GLU A 1 94 ? 30.931 74.414 19.001 1.00 26.20 90 GLU A N 1
ATOM 583 C CA . GLU A 1 94 ? 30.019 75.536 19.278 1.00 25.02 90 GLU A CA 1
ATOM 584 C C . GLU A 1 94 ? 28.515 75.191 19.233 1.00 23.03 90 GLU A C 1
ATOM 585 O O . GLU A 1 94 ? 27.754 75.672 20.079 1.00 22.15 90 GLU A O 1
ATOM 591 N N . ILE A 1 95 ? 28.097 74.331 18.306 1.00 21.93 91 ILE A N 1
ATOM 592 C CA . ILE A 1 95 ? 26.667 73.979 18.219 1.00 20.84 91 ILE A CA 1
ATOM 593 C C . ILE A 1 95 ? 26.160 73.162 19.392 1.00 21.01 91 ILE A C 1
ATOM 594 O O . ILE A 1 95 ? 24.958 72.968 19.529 1.00 20.47 91 ILE A O 1
ATOM 599 N N . ARG A 1 96 ? 27.073 72.724 20.253 1.00 21.64 92 ARG A N 1
ATOM 600 C CA . ARG A 1 96 ? 26.700 72.000 21.458 1.00 21.83 92 ARG A CA 1
ATOM 601 C C . ARG A 1 96 ? 26.839 72.903 22.685 1.00 22.30 92 ARG A C 1
ATOM 602 O O . ARG A 1 96 ? 26.542 72.476 23.805 1.00 22.97 92 ARG A O 1
ATOM 610 N N . GLY A 1 97 ? 27.307 74.132 22.480 1.00 21.46 93 GLY A N 1
ATOM 611 C CA . GLY A 1 97 ? 27.464 75.098 23.580 1.00 21.65 93 GLY A CA 1
ATOM 612 C C . GLY A 1 97 ? 26.147 75.665 24.113 1.00 21.31 93 GLY A C 1
ATOM 613 O O . GLY A 1 97 ? 25.074 75.444 23.529 1.00 19.44 93 GLY A O 1
ATOM 614 N N . ASP A 1 98 ? 26.227 76.412 25.198 1.00 21.76 94 ASP A N 1
ATOM 615 C CA . ASP A 1 98 ? 25.063 76.920 25.890 1.00 22.77 94 ASP A CA 1
ATOM 616 C C . ASP A 1 98 ? 24.157 77.846 25.093 1.00 21.45 94 ASP A C 1
ATOM 617 O O . ASP A 1 98 ? 23.016 77.702 25.131 1.00 21.44 94 ASP A O 1
ATOM 622 N N . ALA A 1 99 ? 24.726 78.805 24.390 1.00 21.14 95 ALA A N 1
ATOM 623 C CA . ALA A 1 99 ? 23.948 79.766 23.589 1.00 20.11 95 ALA A CA 1
ATOM 624 C C . ALA A 1 99 ? 23.087 79.042 22.541 1.00 19.35 95 ALA A C 1
ATOM 625 O O . ALA A 1 99 ? 21.900 79.355 22.384 1.00 18.11 95 ALA A O 1
ATOM 627 N N . VAL A 1 100 ? 23.679 78.094 21.820 1.00 18.12 96 VAL A N 1
ATOM 628 C CA . VAL A 1 100 ? 22.948 77.378 20.774 1.00 17.50 96 VAL A CA 1
ATOM 629 C C . VAL A 1 100 ? 21.886 76.485 21.419 1.00 17.97 96 VAL A C 1
ATOM 630 O O . VAL A 1 100 ? 20.759 76.405 20.922 1.00 17.08 96 VAL A O 1
ATOM 634 N N . THR A 1 101 ? 22.239 75.837 22.534 1.00 18.77 97 THR A N 1
ATOM 635 C CA . THR A 1 101 ? 21.288 74.955 23.249 1.00 19.25 97 THR A CA 1
ATOM 636 C C . THR A 1 101 ? 20.077 75.755 23.691 1.00 19.31 97 THR A C 1
ATOM 637 O O . THR A 1 101 ? 18.965 75.269 23.589 1.00 19.20 97 THR A O 1
ATOM 641 N N . GLY A 1 102 ? 20.300 77.003 24.128 1.00 19.74 98 GLY A N 1
ATOM 642 C CA . GLY A 1 102 ? 19.232 77.833 24.677 1.00 20.04 98 GLY A CA 1
ATOM 643 C C . GLY A 1 102 ? 18.319 78.312 23.549 1.00 19.59 98 GLY A C 1
ATOM 644 O O . GLY A 1 102 ? 17.094 78.339 23.701 1.00 20.42 98 GLY A O 1
ATOM 645 N N . ALA A 1 103 ? 18.915 78.671 22.420 1.00 16.91 99 ALA A N 1
ATOM 646 C CA . ALA A 1 103 ? 18.168 79.282 21.294 1.00 17.06 99 ALA A CA 1
ATOM 647 C C . ALA A 1 103 ? 17.533 78.271 20.314 1.00 16.45 99 ALA A C 1
ATOM 648 O O . ALA A 1 103 ? 16.657 78.620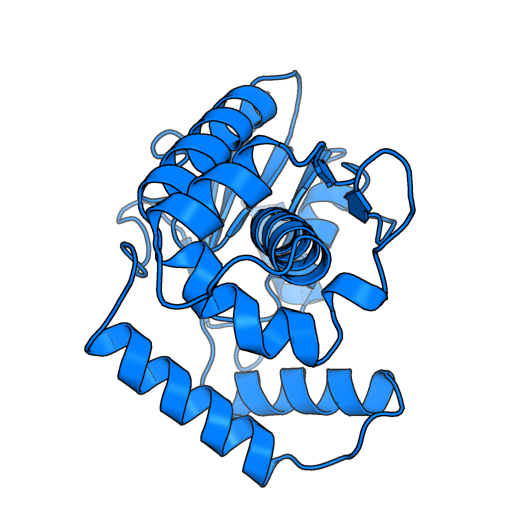 19.522 1.00 15.35 99 ALA A O 1
ATOM 650 N N . VAL A 1 104 ? 17.955 77.008 20.364 1.00 17.09 100 VAL A N 1
ATOM 651 C CA . VAL A 1 104 ? 17.559 76.081 19.268 1.00 17.23 100 VAL A CA 1
ATOM 652 C C . VAL A 1 104 ? 16.050 75.815 19.328 1.00 17.69 100 VAL A C 1
ATOM 653 O O . VAL A 1 104 ? 15.415 75.646 18.306 1.00 18.10 100 VAL A O 1
ATOM 657 N N . SER A 1 105 ? 15.467 75.832 20.526 1.00 18.39 101 SER A N 1
ATOM 658 C CA . SER A 1 105 ? 14.012 75.648 20.629 1.00 19.89 101 SER A CA 1
ATOM 659 C C . SER A 1 105 ? 13.242 76.779 19.921 1.00 18.99 101 SER A C 1
ATOM 660 O O . SER A 1 105 ? 12.221 76.531 19.277 1.00 19.80 101 SER A O 1
ATOM 663 N N . ALA A 1 106 ? 13.741 78.004 20.014 1.00 18.78 102 ALA A N 1
ATOM 664 C CA . ALA A 1 106 ? 13.065 79.146 19.399 1.00 18.44 102 ALA A CA 1
ATOM 665 C C . ALA A 1 106 ? 13.205 79.077 17.878 1.00 18.33 102 ALA A C 1
ATOM 666 O O . ALA A 1 106 ? 12.251 79.365 17.147 1.00 18.79 102 ALA A O 1
ATOM 668 N N . VAL A 1 107 ? 14.375 78.653 17.408 1.00 17.29 103 VAL A N 1
ATOM 669 C CA . VAL A 1 107 ? 14.623 78.595 15.977 1.00 16.76 103 VAL A CA 1
ATOM 670 C C . VAL A 1 107 ? 13.837 77.421 15.370 1.00 17.46 103 VAL A C 1
ATOM 671 O O . VAL A 1 107 ? 13.233 77.534 14.277 1.00 16.75 103 VAL A O 1
ATOM 675 N N . SER A 1 108 ? 13.844 76.309 16.099 1.00 17.10 104 SER A N 1
ATOM 676 C CA . SER A 1 108 ? 13.168 75.088 15.643 1.00 18.96 104 SER A CA 1
ATOM 677 C C . SER A 1 108 ? 11.661 75.241 15.564 1.00 19.21 104 SER A C 1
ATOM 678 O O . SER A 1 108 ? 11.013 74.532 14.792 1.00 19.86 104 SER A O 1
ATOM 681 N N . ALA A 1 109 ? 11.116 76.156 16.364 1.00 19.93 105 ALA A N 1
ATOM 682 C CA . ALA A 1 109 ? 9.666 76.380 16.419 1.00 20.82 105 ALA A CA 1
ATOM 683 C C . ALA A 1 109 ? 9.107 77.021 15.164 1.00 21.28 105 ALA A C 1
ATOM 684 O O . ALA A 1 109 ? 7.902 76.957 14.920 1.00 23.84 105 ALA A O 1
ATOM 686 N N . VAL A 1 110 ? 9.959 77.655 14.376 1.00 19.62 106 VAL A N 1
ATOM 687 C CA . VAL A 1 110 ? 9.477 78.445 13.231 1.00 19.58 106 VAL A CA 1
ATOM 688 C C . VAL A 1 110 ? 9.113 77.532 12.065 1.00 20.19 106 VAL A C 1
ATOM 689 O O . VAL A 1 110 ? 9.973 76.819 11.578 1.00 18.72 106 VAL A O 1
ATOM 693 N N . PRO A 1 111 ? 7.842 77.566 11.604 1.00 21.63 107 PRO A N 1
ATOM 694 C CA . PRO A 1 111 ? 7.431 76.560 10.631 1.00 21.43 107 PRO A CA 1
ATOM 695 C C . PRO A 1 111 ? 8.253 76.562 9.332 1.00 21.12 107 PRO A C 1
ATOM 696 O O . PRO A 1 111 ? 8.521 75.495 8.788 1.00 19.69 107 PRO A O 1
ATOM 700 N N . ALA A 1 112 ? 8.661 77.732 8.840 1.00 20.35 108 ALA A N 1
ATOM 701 C CA . ALA A 1 112 ? 9.416 77.766 7.589 1.00 20.64 108 ALA A CA 1
ATOM 702 C C . ALA A 1 112 ? 10.819 77.172 7.762 1.00 20.00 108 ALA A C 1
ATOM 703 O O . ALA A 1 112 ? 11.406 76.657 6.795 1.00 19.85 108 ALA A O 1
ATOM 705 N N . VAL A 1 113 ? 11.363 77.261 8.985 1.00 19.26 109 VAL A N 1
ATOM 706 C CA . VAL A 1 113 ? 12.669 76.661 9.289 1.00 18.49 109 VAL A CA 1
ATOM 707 C C . VAL A 1 113 ? 12.516 75.142 9.145 1.00 18.16 109 VAL A C 1
ATOM 708 O O . VAL A 1 113 ? 13.287 74.494 8.385 1.00 17.83 109 VAL A O 1
ATOM 712 N N . ARG A 1 114 ? 11.490 74.585 9.805 1.00 17.66 110 ARG A N 1
ATOM 713 C CA . ARG A 1 114 ? 11.242 73.122 9.740 1.00 17.80 110 ARG A CA 1
ATOM 714 C C . ARG A 1 114 ? 10.978 72.676 8.323 1.00 18.52 110 ARG A C 1
ATOM 715 O O . ARG A 1 114 ? 11.550 71.696 7.906 1.00 17.84 110 ARG A O 1
ATOM 723 N N . THR A 1 115 ? 10.136 73.402 7.578 1.00 19.28 111 THR A N 1
ATOM 724 C CA . THR A 1 115 ? 9.824 73.017 6.191 1.00 20.80 111 THR A CA 1
ATOM 725 C C . THR A 1 115 ? 11.099 72.864 5.373 1.00 20.63 111 THR A C 1
ATOM 726 O O . THR A 1 115 ? 11.297 71.869 4.659 1.00 21.37 111 THR A O 1
ATOM 730 N N . ARG A 1 116 ? 11.989 73.841 5.490 1.00 21.44 112 ARG A N 1
ATOM 731 C CA . ARG A 1 116 ? 13.228 73.790 4.741 1.00 21.81 112 ARG A CA 1
ATOM 732 C C . ARG A 1 116 ? 14.048 72.570 5.129 1.00 20.27 112 ARG A C 1
ATOM 733 O O . ARG A 1 116 ? 14.474 71.820 4.269 1.00 19.28 112 ARG A O 1
ATOM 741 N N . LEU A 1 117 ? 14.278 72.389 6.425 1.00 18.82 113 LEU A N 1
ATOM 742 C CA . LEU A 1 117 ? 15.143 71.320 6.888 1.00 18.43 113 LEU A CA 1
ATOM 743 C C . LEU A 1 117 ? 14.550 69.935 6.648 1.00 17.73 113 LEU A C 1
ATOM 744 O O . LEU A 1 117 ? 15.271 69.018 6.341 1.00 17.48 113 LEU A O 1
ATOM 749 N N . VAL A 1 118 ? 13.242 69.787 6.801 1.00 18.44 114 VAL A N 1
ATOM 750 C CA . VAL A 1 118 ? 12.580 68.502 6.537 1.00 17.81 114 VAL A CA 1
ATOM 751 C C . VAL A 1 118 ? 12.772 68.088 5.073 1.00 18.78 114 VAL A C 1
ATOM 752 O O . VAL A 1 118 ? 13.058 66.925 4.778 1.00 17.88 114 VAL A O 1
ATOM 756 N N . ASP A 1 119 ? 12.661 69.051 4.166 1.00 19.93 115 ASP A N 1
ATOM 757 C CA . ASP A 1 119 ? 12.785 68.758 2.743 1.00 21.70 115 ASP A CA 1
ATOM 758 C C . ASP A 1 119 ? 14.204 68.292 2.430 1.00 21.42 115 ASP A C 1
ATOM 759 O O . ASP A 1 119 ? 14.407 67.286 1.737 1.00 21.73 115 ASP A O 1
ATOM 764 N N . ILE A 1 120 ? 15.183 69.011 2.963 1.00 21.62 116 ILE A N 1
ATOM 765 C CA . ILE A 1 120 ? 16.580 68.619 2.831 1.00 22.67 116 ILE A CA 1
ATOM 766 C C . ILE A 1 120 ? 16.824 67.229 3.386 1.00 21.95 116 ILE A C 1
ATOM 767 O O . ILE A 1 120 ? 17.476 66.420 2.733 1.00 22.11 116 ILE A O 1
ATOM 772 N N . GLN A 1 121 ? 16.256 66.946 4.559 1.00 20.81 117 GLN A N 1
ATOM 773 C CA . GLN A 1 121 ? 16.411 65.639 5.190 1.00 20.63 117 GLN A CA 1
ATOM 774 C C . GLN A 1 121 ? 15.828 64.520 4.335 1.00 20.97 117 GLN A C 1
ATOM 775 O O . GLN A 1 121 ? 16.452 63.444 4.175 1.00 21.43 117 GLN A O 1
ATOM 781 N N . ARG A 1 122 ? 14.648 64.768 3.772 1.00 21.30 118 ARG A N 1
ATOM 782 C CA . ARG A 1 122 ? 14.028 63.784 2.889 1.00 21.75 118 ARG A CA 1
ATOM 783 C C . ARG A 1 122 ? 14.882 63.521 1.648 1.00 23.12 118 ARG A C 1
ATOM 784 O O . ARG A 1 122 ? 15.026 62.367 1.207 1.00 23.31 118 ARG A O 1
ATOM 792 N N . LYS A 1 123 ? 15.459 64.580 1.083 1.00 22.84 119 LYS A N 1
ATOM 793 C CA . LYS A 1 123 ? 16.286 64.403 -0.096 1.00 23.71 119 LYS A CA 1
ATOM 794 C C . LYS A 1 123 ? 17.569 63.644 0.285 1.00 24.00 119 LYS A C 1
ATOM 795 O O . LYS A 1 123 ? 17.993 62.717 -0.434 1.00 24.83 119 LYS A O 1
ATOM 801 N N . LEU A 1 124 ? 18.171 64.004 1.427 1.00 23.23 120 LEU A N 1
ATOM 802 C CA . LEU A 1 124 ? 19.434 63.373 1.832 1.00 23.11 120 LEU A CA 1
ATOM 803 C C . LEU A 1 124 ? 19.226 61.881 2.082 1.00 23.05 120 LEU A C 1
ATOM 804 O O . LEU A 1 124 ? 20.097 61.065 1.752 1.00 22.94 120 LEU A O 1
ATOM 809 N N . ALA A 1 125 ? 18.041 61.540 2.602 1.00 21.74 121 ALA A N 1
ATOM 810 C CA . ALA A 1 125 ? 17.651 60.161 2.859 1.00 22.79 121 ALA A CA 1
ATOM 811 C C . ALA A 1 125 ? 17.668 59.294 1.598 1.00 24.15 121 ALA A C 1
ATOM 812 O O . ALA A 1 125 ? 17.853 58.096 1.714 1.00 24.99 121 ALA A O 1
ATOM 814 N N . THR A 1 126 ? 17.494 59.882 0.410 1.00 26.06 122 THR A N 1
ATOM 815 C CA . THR A 1 126 ? 17.521 59.092 -0.830 1.00 27.98 122 THR A CA 1
ATOM 816 C C . THR A 1 126 ? 18.807 59.228 -1.638 1.00 30.01 122 THR A C 1
ATOM 817 O O . THR A 1 126 ? 18.850 58.799 -2.809 1.00 30.41 122 THR A O 1
ATOM 821 N N . GLU A 1 127 ? 19.840 59.831 -1.056 1.00 30.67 123 GLU A N 1
ATOM 822 C CA . GLU A 1 127 ? 21.050 60.151 -1.823 1.00 33.61 123 GLU A CA 1
ATOM 823 C C . GLU A 1 127 ? 21.729 58.907 -2.402 1.00 35.28 123 GLU A C 1
ATOM 824 O O . GLU A 1 127 ? 22.347 58.960 -3.485 1.00 36.26 123 GLU A O 1
ATOM 830 N N . GLY A 1 128 ? 21.605 57.796 -1.685 1.00 34.91 124 GLY A N 1
ATOM 831 C CA . GLY A 1 128 ? 22.184 56.530 -2.136 1.00 36.10 124 GLY A CA 1
ATOM 832 C C . GLY A 1 128 ? 22.561 55.681 -0.951 1.00 34.90 124 GLY A C 1
ATOM 833 O O . GLY A 1 128 ? 23.077 56.196 0.052 1.00 35.07 124 GLY A O 1
ATOM 834 N N . GLY A 1 129 ? 22.282 54.385 -1.063 1.00 34.99 125 GLY A N 1
ATOM 835 C CA . GLY A 1 129 ? 22.676 53.400 -0.056 1.00 32.99 125 GLY A CA 1
ATOM 836 C C . GLY A 1 129 ? 22.024 53.604 1.303 1.00 30.65 125 GLY A C 1
ATOM 837 O O . GLY A 1 129 ? 21.005 54.293 1.443 1.00 30.23 125 GLY A O 1
ATOM 838 N N . ARG A 1 130 ? 22.637 53.020 2.318 1.00 28.30 126 ARG A N 1
ATOM 839 C CA . ARG A 1 130 ? 22.043 52.962 3.614 1.00 25.81 126 ARG A CA 1
ATOM 840 C C . ARG A 1 130 ? 22.209 54.265 4.400 1.00 23.45 126 ARG A C 1
ATOM 841 O O . ARG A 1 130 ? 23.230 54.965 4.259 1.00 22.37 126 ARG A O 1
ATOM 849 N N . VAL A 1 131 ? 21.212 54.565 5.239 1.00 20.31 127 VAL A N 1
ATOM 850 C CA . VAL A 1 131 ? 21.206 55.787 6.050 1.00 18.67 127 VAL A CA 1
ATOM 851 C C . VAL A 1 131 ? 20.426 55.588 7.355 1.00 17.19 127 VAL A C 1
ATOM 852 O O . VAL A 1 131 ? 19.352 54.996 7.369 1.00 17.87 127 VAL A O 1
ATOM 856 N N . VAL A 1 132 ? 20.996 56.063 8.450 1.00 15.64 128 VAL A N 1
ATOM 857 C CA . VAL A 1 132 ? 20.326 56.087 9.746 1.00 13.68 128 VAL A CA 1
ATOM 858 C C . VAL A 1 132 ? 20.064 57.565 10.058 1.00 13.82 128 VAL A C 1
ATOM 859 O O . VAL A 1 132 ? 21.004 58.381 10.098 1.00 13.62 128 VAL A O 1
ATOM 863 N N . VAL A 1 133 ? 18.788 57.902 10.217 1.00 13.79 129 VAL A N 1
ATOM 864 C CA . VAL A 1 133 ? 18.348 59.295 10.429 1.00 13.23 129 VAL A CA 1
ATOM 865 C C . VAL A 1 133 ? 17.784 59.477 11.853 1.00 13.20 129 VAL A C 1
ATOM 866 O O . VAL A 1 133 ? 16.791 58.846 12.228 1.00 13.61 129 VAL A O 1
ATOM 870 N N . GLU A 1 134 ? 18.411 60.354 12.629 1.00 13.58 130 GLU A N 1
ATOM 871 C CA . GLU A 1 134 ? 18.078 60.488 14.055 1.00 14.07 130 GLU A CA 1
ATOM 872 C C . GLU A 1 134 ? 17.257 61.774 14.188 1.00 14.39 130 GLU A C 1
ATOM 873 O O . GLU A 1 134 ? 17.510 62.706 13.446 1.00 14.15 130 GLU A O 1
ATOM 879 N N . GLY A 1 135 ? 16.311 61.826 15.120 1.00 13.32 131 GLY A N 1
ATOM 880 C CA . GLY A 1 135 ? 15.481 63.031 15.304 1.00 14.25 131 GLY A CA 1
ATOM 881 C C . GLY A 1 135 ? 14.373 62.804 16.338 1.00 14.71 131 GLY A C 1
ATOM 882 O O . GLY A 1 135 ? 14.532 61.981 17.215 1.00 13.79 131 GLY A O 1
ATOM 883 N N . ARG A 1 136 ? 13.264 63.545 16.221 1.00 14.38 132 ARG A N 1
ATOM 884 C CA . ARG A 1 136 ? 12.105 63.370 17.094 1.00 15.21 132 ARG A CA 1
ATOM 885 C C . ARG A 1 136 ? 10.861 62.791 16.401 1.00 15.45 132 ARG A C 1
ATOM 886 O O . ARG A 1 136 ? 10.067 62.092 17.035 1.00 15.80 132 ARG A O 1
ATOM 894 N N . ASP A 1 137 ? 10.706 63.092 15.115 1.00 14.57 133 ASP A N 1
ATOM 895 C CA . ASP A 1 137 ? 9.555 62.660 14.303 1.00 14.53 133 ASP A CA 1
ATOM 896 C C . ASP A 1 137 ? 9.996 62.193 12.946 1.00 13.63 133 ASP A C 1
ATOM 897 O O . ASP A 1 137 ? 9.284 62.381 11.956 1.00 13.58 133 ASP A O 1
ATOM 902 N N . ILE A 1 138 ? 11.165 61.554 12.908 1.00 12.81 134 ILE A N 1
ATOM 903 C CA . ILE A 1 138 ? 11.635 60.964 11.659 1.00 12.71 134 ILE A CA 1
ATOM 904 C C . ILE A 1 138 ? 10.680 59.876 11.155 1.00 12.71 134 ILE A C 1
ATOM 905 O O . ILE A 1 138 ? 10.268 59.884 9.977 1.00 13.37 134 ILE A O 1
ATOM 910 N N . GLY A 1 139 ? 10.324 58.961 12.056 1.00 13.15 135 GLY A N 1
ATOM 911 C CA . GLY A 1 139 ? 9.466 57.815 11.725 1.00 13.76 135 GLY A CA 1
ATOM 912 C C . GLY A 1 139 ? 8.041 58.213 11.397 1.00 15.23 135 GLY A C 1
ATOM 913 O O . GLY A 1 139 ? 7.337 57.536 10.633 1.00 15.96 135 GLY A O 1
ATOM 914 N N . THR A 1 140 ? 7.587 59.309 11.975 1.00 15.15 136 THR A N 1
ATOM 915 C CA . THR A 1 140 ? 6.164 59.656 11.878 1.00 15.32 136 THR A CA 1
ATOM 916 C C . THR A 1 140 ? 5.913 60.744 10.825 1.00 16.12 136 THR A C 1
ATOM 917 O O . THR A 1 140 ? 4.888 60.728 10.119 1.00 15.58 136 THR A O 1
ATOM 921 N N . VAL A 1 141 ? 6.850 61.676 10.697 1.00 15.91 137 VAL A N 1
ATOM 922 C CA . VAL A 1 141 ? 6.640 62.821 9.791 1.00 15.91 137 VAL A CA 1
ATOM 923 C C . VAL A 1 141 ? 7.634 62.911 8.651 1.00 16.09 137 VAL A C 1
ATOM 924 O O . VAL A 1 141 ? 7.239 63.056 7.486 1.00 17.25 137 VAL A O 1
ATOM 928 N N . VAL A 1 142 ? 8.926 62.883 8.965 1.00 15.54 138 VAL A N 1
ATOM 929 C CA . VAL A 1 142 ? 9.945 63.135 7.932 1.00 15.04 138 VAL A CA 1
ATOM 930 C C . VAL A 1 142 ? 10.039 61.997 6.927 1.00 15.93 138 VAL A C 1
ATOM 931 O O . VAL A 1 142 ? 9.932 62.238 5.718 1.00 16.72 138 VAL A O 1
ATOM 935 N N . LEU A 1 143 ? 10.217 60.773 7.430 1.00 15.53 139 LEU A N 1
ATOM 936 C CA . LEU A 1 143 ? 10.400 59.559 6.617 1.00 16.65 139 LEU A CA 1
ATOM 937 C C . LEU A 1 143 ? 9.383 58.494 7.022 1.00 17.59 139 LEU A C 1
ATOM 938 O O . LEU A 1 143 ? 9.772 57.461 7.563 1.00 17.54 139 LEU A O 1
ATOM 943 N N . PRO A 1 144 ? 8.080 58.745 6.762 1.00 18.71 140 PRO A N 1
ATOM 944 C CA . PRO A 1 144 ? 7.051 57.794 7.221 1.00 19.51 140 PRO A CA 1
ATOM 945 C C . PRO A 1 144 ? 7.146 56.408 6.564 1.00 20.46 140 PRO A C 1
ATOM 946 O O . PRO A 1 144 ? 6.543 55.449 7.056 1.00 19.15 140 PRO A O 1
ATOM 950 N N . ASP A 1 145 ? 7.865 56.305 5.443 1.00 21.61 141 ASP A N 1
ATOM 951 C CA . ASP A 1 145 ? 8.038 55.010 4.762 1.00 23.00 141 ASP A CA 1
ATOM 952 C C . ASP A 1 145 ? 9.435 54.456 5.010 1.00 21.87 141 ASP A C 1
ATOM 953 O O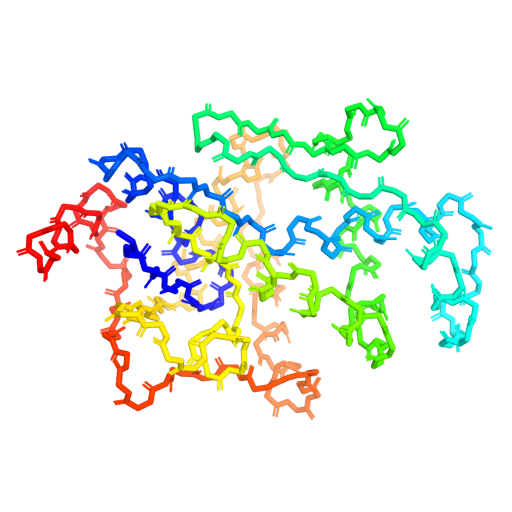 . ASP A 1 145 ? 9.897 53.588 4.288 1.00 21.89 141 ASP A O 1
ATOM 958 N N . ALA A 1 146 ? 10.096 54.932 6.054 1.00 19.30 142 ALA A N 1
ATOM 959 C CA . ALA A 1 146 ? 11.356 54.324 6.454 1.00 19.34 142 ALA A CA 1
ATOM 960 C C . ALA A 1 146 ? 11.224 52.788 6.635 1.00 20.48 142 ALA A C 1
ATOM 961 O O . ALA A 1 146 ? 10.205 52.297 7.115 1.00 21.76 142 ALA A O 1
ATOM 963 N N . ASP A 1 147 ? 12.269 52.047 6.271 1.00 20.51 143 ASP A N 1
ATOM 964 C CA . ASP A 1 147 ? 12.242 50.588 6.295 1.00 20.94 143 ASP A CA 1
ATOM 965 C C . ASP A 1 147 ? 12.278 50.068 7.706 1.00 19.74 143 ASP A C 1
ATOM 966 O O . ASP A 1 147 ? 11.634 49.079 8.004 1.00 20.39 143 ASP A O 1
ATOM 971 N N . VAL A 1 148 ? 13.035 50.726 8.576 1.00 17.62 144 VAL A N 1
ATOM 972 C CA . VAL A 1 148 ? 13.101 50.311 9.970 1.00 16.93 144 VAL A CA 1
ATOM 973 C C . VAL A 1 148 ? 12.858 51.568 10.801 1.00 16.46 144 VAL A C 1
ATOM 974 O O . VAL A 1 148 ? 13.483 52.575 10.555 1.00 15.54 144 VAL A O 1
ATOM 978 N N . LYS A 1 149 ? 11.906 51.510 11.733 1.00 16.18 145 LYS A N 1
ATOM 979 C CA . LYS A 1 149 ? 11.664 52.627 12.663 1.00 15.79 145 LYS A CA 1
ATOM 980 C C . LYS A 1 149 ? 11.861 52.160 14.079 1.00 15.55 145 LYS A C 1
ATOM 981 O O . LYS A 1 149 ? 11.293 51.128 14.494 1.00 16.72 145 LYS A O 1
ATOM 987 N N . ILE A 1 150 ? 12.640 52.939 14.813 1.00 14.47 146 ILE A N 1
ATOM 988 C CA . ILE A 1 150 ? 13.010 52.663 16.195 1.00 14.67 146 ILE A CA 1
ATOM 989 C C . ILE A 1 150 ? 12.689 53.907 17.032 1.00 13.70 146 ILE A C 1
ATOM 990 O O . ILE A 1 150 ? 13.023 55.019 16.647 1.00 13.86 146 ILE A O 1
ATOM 995 N N . PHE A 1 151 ? 12.046 53.711 18.170 1.00 13.90 147 PHE A N 1
ATOM 996 C CA . PHE A 1 151 ? 11.774 54.819 19.075 1.00 14.36 147 PHE A CA 1
ATOM 997 C C . PHE A 1 151 ? 12.356 54.412 20.400 1.00 14.90 147 PHE A C 1
ATOM 998 O O . PHE A 1 151 ? 12.010 53.348 20.938 1.00 15.68 147 PHE A O 1
ATOM 1006 N N . LEU A 1 152 ? 13.218 55.269 20.944 1.00 14.65 148 LEU A N 1
ATOM 1007 C CA . LEU A 1 152 ? 13.870 54.960 22.200 1.00 14.57 148 LEU A CA 1
ATOM 1008 C C . LEU A 1 152 ? 13.314 55.775 23.345 1.00 15.45 148 LEU A C 1
ATOM 1009 O O . LEU A 1 152 ? 13.142 56.976 23.236 1.00 15.16 148 LEU A O 1
ATOM 1014 N N . THR A 1 153 ? 13.047 55.097 24.451 1.00 15.48 149 THR A N 1
ATOM 1015 C CA . THR A 1 153 ? 12.494 55.758 25.613 1.00 17.42 149 THR A CA 1
ATOM 1016 C C . THR A 1 153 ? 13.303 55.328 26.834 1.00 17.33 149 THR A C 1
ATOM 1017 O O . THR A 1 153 ? 14.015 54.333 26.782 1.00 17.59 149 THR A O 1
ATOM 1021 N N . ALA A 1 154 ? 13.217 56.084 27.921 1.00 18.40 150 ALA A N 1
ATOM 1022 C CA . ALA A 1 154 ? 13.854 55.714 29.190 1.00 18.18 150 ALA A CA 1
ATOM 1023 C C . ALA A 1 154 ? 13.246 56.612 30.246 1.00 17.43 150 ALA A C 1
ATOM 1024 O O . ALA A 1 154 ? 12.654 57.646 29.914 1.00 17.22 150 ALA A O 1
ATOM 1026 N N . SER A 1 155 ? 13.343 56.236 31.518 1.00 18.95 151 SER A N 1
ATOM 1027 C CA . SER A 1 155 ? 12.819 57.111 32.568 1.00 19.15 151 SER A CA 1
ATOM 1028 C C . SER A 1 155 ? 13.465 58.498 32.497 1.00 17.93 151 SER A C 1
ATOM 1029 O O . SER A 1 155 ? 14.612 58.612 32.045 1.00 16.12 151 SER A O 1
ATOM 1032 N N . ALA A 1 156 ? 12.772 59.530 32.998 1.00 17.96 152 ALA A N 1
ATOM 1033 C CA . ALA A 1 156 ? 13.390 60.864 33.180 1.00 17.72 152 ALA A CA 1
ATOM 1034 C C . ALA A 1 156 ? 14.695 60.830 33.994 1.00 17.98 152 ALA A C 1
ATOM 1035 O O . ALA A 1 156 ? 15.658 61.552 33.684 1.00 16.48 152 ALA A O 1
ATOM 1037 N N . GLU A 1 157 ? 14.706 60.033 35.062 1.00 20.13 153 GLU A N 1
ATOM 1038 C CA . GLU A 1 157 ? 15.891 59.899 35.924 1.00 21.12 153 GLU A CA 1
ATOM 1039 C C . GLU A 1 157 ? 17.104 59.348 35.159 1.00 21.20 153 GLU A C 1
ATOM 1040 O O . GLU A 1 157 ? 18.223 59.870 35.274 1.00 21.58 153 GLU A O 1
ATOM 1046 N N . GLU A 1 158 ? 16.892 58.300 34.364 1.00 21.68 154 GLU A N 1
ATOM 1047 C CA . GLU A 1 158 ? 17.990 57.707 33.591 1.00 23.04 154 GLU A CA 1
ATOM 1048 C C . GLU A 1 158 ? 18.437 58.643 32.469 1.00 20.89 154 GLU A C 1
ATOM 1049 O O . GLU A 1 158 ? 19.630 58.775 32.206 1.00 20.89 154 GLU A O 1
ATOM 1055 N N . ARG A 1 159 ? 17.486 59.313 31.822 1.00 19.58 155 ARG A N 1
ATOM 1056 C CA . ARG A 1 159 ? 17.813 60.336 30.827 1.00 19.36 155 ARG A CA 1
ATOM 1057 C C . ARG A 1 159 ? 18.662 61.465 31.427 1.00 20.20 155 ARG A C 1
ATOM 1058 O O . ARG A 1 159 ? 19.621 61.937 30.799 1.00 21.23 155 ARG A O 1
ATOM 1066 N N . ALA A 1 160 ? 18.319 61.879 32.645 1.00 20.37 156 ALA A N 1
ATOM 1067 C CA . ALA A 1 160 ? 19.091 62.918 33.363 1.00 21.68 156 ALA A CA 1
ATOM 1068 C C . ALA A 1 160 ? 20.480 62.410 33.768 1.00 22.79 156 ALA A C 1
ATOM 1069 O O . ALA A 1 160 ? 21.461 63.147 33.662 1.00 23.14 156 ALA A O 1
ATOM 1071 N N . ARG A 1 161 ? 20.549 61.158 34.218 1.00 24.61 157 ARG A N 1
ATOM 1072 C CA . ARG A 1 161 ? 21.825 60.541 34.620 1.00 28.85 157 ARG A CA 1
ATOM 1073 C C . ARG A 1 161 ? 22.784 60.545 33.443 1.00 29.22 157 ARG A C 1
ATOM 1074 O O . ARG A 1 161 ? 23.950 60.897 33.564 1.00 30.86 157 ARG A O 1
ATOM 1082 N N . ARG A 1 162 ? 22.265 60.141 32.304 1.00 28.97 158 ARG A N 1
ATOM 1083 C CA . ARG A 1 162 ? 23.056 60.052 31.112 1.00 31.11 158 ARG A CA 1
ATOM 1084 C C . ARG A 1 162 ? 23.536 61.444 30.729 1.00 31.78 158 ARG A C 1
ATOM 1085 O O . ARG A 1 162 ? 24.731 61.648 30.534 1.00 33.81 158 ARG A O 1
ATOM 1093 N N . ARG A 1 163 ? 22.609 62.403 30.661 1.00 30.95 159 ARG A N 1
ATOM 1094 C CA . ARG A 1 163 ? 22.928 63.756 30.229 1.00 31.66 159 ARG A CA 1
ATOM 1095 C C . ARG A 1 163 ? 23.877 64.506 31.158 1.00 32.55 159 ARG A C 1
ATOM 1096 O O . ARG A 1 163 ? 24.744 65.247 30.692 1.00 34.08 159 ARG A O 1
ATOM 1104 N N . ASN A 1 164 ? 23.701 64.308 32.461 1.00 31.48 160 ASN A N 1
ATOM 1105 C CA . ASN A 1 164 ? 24.631 64.807 33.446 1.00 33.13 160 ASN A CA 1
ATOM 1106 C C . ASN A 1 164 ? 26.023 64.139 33.373 1.00 35.65 160 ASN A C 1
ATOM 1107 O O . ASN A 1 164 ? 27.034 64.820 33.502 1.00 37.64 160 ASN A O 1
ATOM 1112 N N . ALA A 1 165 ? 26.074 62.818 33.165 1.00 35.89 161 ALA A N 1
ATOM 1113 C CA . ALA A 1 165 ? 27.361 62.111 33.008 1.00 38.59 161 ALA A CA 1
ATOM 1114 C C . ALA A 1 165 ? 28.109 62.617 31.759 1.00 40.16 161 ALA A C 1
ATOM 1115 O O . ALA A 1 165 ? 29.334 62.743 31.778 1.00 43.06 161 ALA A O 1
ATOM 1117 N N . GLN A 1 166 ? 27.359 62.927 30.699 1.00 38.49 162 GLN A N 1
ATOM 1118 C CA . GLN A 1 166 ? 27.891 63.557 29.484 1.00 40.71 162 GLN A CA 1
ATOM 1119 C C . GLN A 1 166 ? 28.462 64.968 29.703 1.00 42.29 162 GLN A C 1
ATOM 1120 O O . GLN A 1 166 ? 29.501 65.323 29.127 1.00 45.91 162 GLN A O 1
ATOM 1126 N N . ASN A 1 167 ? 27.763 65.774 30.507 1.00 39.78 163 ASN A N 1
ATOM 1127 C CA . ASN A 1 167 ? 28.272 67.070 30.940 1.00 40.96 163 ASN A CA 1
ATOM 1128 C C . ASN A 1 167 ? 29.586 66.865 31.690 1.00 43.59 163 ASN A C 1
ATOM 1129 O O . ASN A 1 167 ? 30.583 67.492 31.368 1.00 46.82 163 ASN A O 1
ATOM 1134 N N . VAL A 1 168 ? 29.586 65.963 32.669 1.00 43.10 164 VAL A N 1
ATOM 1135 C CA . VAL A 1 168 ? 30.776 65.718 33.480 1.00 46.49 164 VAL A CA 1
ATOM 1136 C C . VAL A 1 168 ? 31.924 65.251 32.596 1.00 50.51 164 VAL A C 1
ATOM 1137 O O . VAL A 1 168 ? 33.011 65.814 32.663 1.00 53.72 164 VAL A O 1
ATOM 1141 N N . ALA A 1 169 ? 31.653 64.263 31.742 1.00 50.59 165 ALA A N 1
ATOM 1142 C CA . ALA A 1 169 ? 32.596 63.797 30.726 1.00 54.90 165 ALA A CA 1
ATOM 1143 C C . ALA A 1 169 ? 33.091 64.935 29.823 1.00 57.68 165 ALA A C 1
ATOM 1144 O O . ALA A 1 169 ? 34.185 64.837 29.262 1.00 62.15 165 ALA A O 1
ATOM 1146 N N . ASN A 1 170 ? 32.306 66.012 29.700 1.00 55.46 166 ASN A N 1
ATOM 1147 C CA . ASN A 1 170 ? 32.764 67.197 28.964 1.00 58.74 166 ASN A CA 1
ATOM 1148 C C . ASN A 1 170 ? 33.400 68.289 29.835 1.00 60.93 166 ASN A C 1
ATOM 1149 O O . ASN A 1 170 ? 33.507 69.450 29.406 1.00 63.05 166 ASN A O 1
ATOM 1154 N N . GLY A 1 171 ? 33.822 67.917 31.047 1.00 60.94 167 GLY A N 1
ATOM 1155 C CA . GLY A 1 171 ? 34.436 68.860 31.998 1.00 63.03 167 GLY A CA 1
ATOM 1156 C C . GLY A 1 171 ? 33.477 69.885 32.586 1.00 60.11 167 GLY A C 1
ATOM 1157 O O . GLY A 1 171 ? 33.891 70.777 33.333 1.00 62.02 167 GLY A O 1
ATOM 1158 N N . LEU A 1 172 ? 32.197 69.754 32.238 1.00 55.99 168 LEU A N 1
ATOM 1159 C CA . LEU A 1 172 ? 31.135 70.621 32.739 1.00 53.24 168 LEU A CA 1
ATOM 1160 C C . LEU A 1 172 ? 30.738 70.218 34.162 1.00 51.08 168 LEU A C 1
ATOM 1161 O O . LEU A 1 172 ? 31.108 69.135 34.625 1.00 51.29 168 LEU A O 1
ATOM 1166 N N . PRO A 1 173 ? 30.009 71.097 34.875 1.00 49.81 169 PRO A N 1
ATOM 1167 C CA . PRO A 1 173 ? 29.726 70.778 36.284 1.00 48.56 169 PRO A CA 1
ATOM 1168 C C . PRO A 1 173 ? 28.844 69.536 36.487 1.00 45.09 169 PRO A C 1
ATOM 1169 O O . PRO A 1 173 ? 28.065 69.157 35.608 1.00 43.12 169 PRO A O 1
ATOM 1173 N N . ASP A 1 174 ? 29.022 68.894 37.636 1.00 44.88 170 ASP A N 1
ATOM 1174 C CA . ASP A 1 174 ? 28.276 67.710 38.008 1.00 42.22 170 ASP A CA 1
ATOM 1175 C C . ASP A 1 174 ? 27.085 68.205 38.802 1.00 39.79 170 ASP A C 1
ATOM 1176 O O . ASP A 1 174 ? 27.224 68.589 39.965 1.00 41.04 170 ASP A O 1
ATOM 1181 N N . ASP A 1 175 ? 25.913 68.211 38.169 1.00 35.38 171 ASP A N 1
ATOM 1182 C CA . ASP A 1 175 ? 24.727 68.758 38.813 1.00 33.51 171 ASP A CA 1
ATOM 1183 C C . ASP A 1 175 ? 23.491 67.986 38.370 1.00 30.50 171 ASP A C 1
ATOM 1184 O O . ASP A 1 175 ? 22.700 68.450 37.526 1.00 29.08 171 ASP A O 1
ATOM 1189 N N . TYR A 1 176 ? 23.332 66.799 38.939 1.00 29.70 172 TYR A N 1
ATOM 1190 C CA . TYR A 1 176 ? 22.249 65.930 38.523 1.00 27.28 172 TYR A CA 1
ATOM 1191 C C . TYR A 1 176 ? 20.878 66.559 38.804 1.00 25.75 172 TYR A C 1
ATOM 1192 O O . TYR A 1 176 ? 19.966 66.421 37.995 1.00 24.72 172 TYR A O 1
ATOM 1201 N N . ALA A 1 177 ? 20.727 67.221 39.952 1.00 25.56 173 ALA A N 1
ATOM 1202 C CA . ALA A 1 177 ? 19.439 67.837 40.304 1.00 24.58 173 ALA A CA 1
ATOM 1203 C C . ALA A 1 177 ? 18.981 68.830 39.226 1.00 23.71 173 ALA A C 1
ATOM 1204 O O . ALA A 1 177 ? 17.836 68.778 38.775 1.00 22.24 173 ALA A O 1
ATOM 1206 N N . THR A 1 178 ? 19.882 69.722 38.809 1.00 23.07 174 THR A N 1
ATOM 1207 C CA . THR A 1 178 ? 19.563 70.704 37.766 1.00 22.85 174 THR A CA 1
ATOM 1208 C C . THR A 1 178 ? 19.207 70.041 36.430 1.00 21.34 174 THR A C 1
ATOM 1209 O O . THR A 1 178 ? 18.245 70.446 35.782 1.00 19.81 174 THR A O 1
ATOM 1213 N N . VAL A 1 179 ? 19.978 69.023 36.030 1.00 21.14 175 VAL A N 1
ATOM 1214 C CA . VAL A 1 179 ? 19.717 68.333 34.745 1.00 20.68 175 VAL A CA 1
ATOM 1215 C C . VAL A 1 179 ? 18.362 67.606 34.807 1.00 19.73 175 VAL A C 1
ATOM 1216 O O . VAL A 1 179 ? 17.572 67.736 33.896 1.00 18.83 175 VAL A O 1
ATOM 1220 N N . LEU A 1 180 ? 18.096 66.859 35.891 1.00 19.89 176 LEU A N 1
ATOM 1221 C CA . LEU A 1 180 ? 16.762 66.279 36.066 1.00 19.60 176 LEU A CA 1
ATOM 1222 C C . LEU A 1 180 ? 15.625 67.350 36.012 1.00 19.59 176 LEU A C 1
ATOM 1223 O O . LEU A 1 180 ? 14.615 67.142 35.337 1.00 18.75 176 LEU A O 1
ATOM 1228 N N . ALA A 1 181 ? 15.772 68.465 36.736 1.00 19.10 177 ALA A N 1
ATOM 1229 C CA . ALA A 1 181 ? 14.738 69.524 36.690 1.00 19.25 177 ALA A CA 1
ATOM 1230 C C . ALA A 1 181 ? 14.513 69.953 35.221 1.00 18.21 177 ALA A C 1
ATOM 1231 O O . ALA A 1 181 ? 13.377 70.125 34.787 1.00 17.62 177 ALA A O 1
ATOM 1233 N N . ASP A 1 182 ? 15.603 70.110 34.467 1.00 18.14 178 ASP A N 1
ATOM 1234 C CA . ASP A 1 182 ? 15.526 70.517 33.039 1.00 18.01 178 ASP A CA 1
ATOM 1235 C C . ASP A 1 182 ? 14.825 69.445 32.189 1.00 18.02 178 ASP A C 1
ATOM 1236 O O . ASP A 1 182 ? 14.006 69.780 31.304 1.00 18.30 178 ASP A O 1
ATOM 1241 N N . VAL A 1 183 ? 15.164 68.166 32.415 1.00 17.19 179 VAL A N 1
ATOM 1242 C CA . VAL A 1 183 ? 14.514 67.064 31.681 1.00 16.57 179 VAL A CA 1
ATOM 1243 C C . VAL A 1 183 ? 13.012 67.046 31.953 1.00 16.00 179 VAL A C 1
ATOM 1244 O O . VAL A 1 183 ? 12.210 66.897 31.039 1.00 14.07 179 VAL A O 1
ATOM 1248 N N . GLN A 1 184 ? 12.652 67.212 33.220 1.00 14.82 180 GLN A N 1
ATOM 1249 C CA . GLN A 1 184 ? 11.264 67.277 33.625 1.00 15.74 180 GLN A CA 1
ATOM 1250 C C . GLN A 1 184 ? 10.533 68.455 33.027 1.00 15.29 180 GLN A C 1
ATOM 1251 O O . GLN A 1 184 ? 9.379 68.332 32.612 1.00 15.92 180 GLN A O 1
ATOM 1257 N N . ARG A 1 185 ? 11.188 69.603 33.010 1.00 15.47 181 ARG A N 1
ATOM 1258 C CA . ARG A 1 185 ? 10.545 70.819 32.524 1.00 16.18 181 ARG A CA 1
ATOM 1259 C C . ARG A 1 185 ? 10.299 70.670 30.995 1.00 16.19 181 ARG A C 1
ATOM 1260 O O . ARG A 1 185 ? 9.227 70.988 30.485 1.00 15.78 181 ARG A O 1
ATOM 1268 N N . ARG A 1 186 ? 11.288 70.155 30.296 1.00 16.81 182 ARG A N 1
ATOM 1269 C CA . ARG A 1 186 ? 11.170 69.989 28.845 1.00 18.32 182 ARG A CA 1
ATOM 1270 C C . ARG A 1 186 ? 10.146 68.920 28.501 1.00 17.71 182 ARG A C 1
ATOM 1271 O O . ARG A 1 186 ? 9.429 69.072 27.523 1.00 19.19 182 ARG A O 1
ATOM 1279 N N . ASP A 1 187 ? 10.053 67.871 29.317 1.00 18.03 183 ASP A N 1
ATOM 1280 C CA . ASP A 1 187 ? 8.968 66.885 29.172 1.00 18.29 183 ASP A CA 1
ATOM 1281 C C . ASP A 1 187 ? 7.585 67.554 29.242 1.00 18.50 183 ASP A C 1
ATOM 1282 O O . ASP A 1 187 ? 6.701 67.287 28.400 1.00 18.16 183 ASP A O 1
ATOM 1287 N N . HIS A 1 188 ? 7.414 68.409 30.249 1.00 17.99 184 HIS A N 1
ATOM 1288 C CA . HIS A 1 188 ? 6.173 69.153 30.462 1.00 18.54 184 HIS A CA 1
ATOM 1289 C C . HIS A 1 188 ? 5.826 70.059 29.259 1.00 18.67 184 HIS A C 1
ATOM 1290 O O . HIS A 1 188 ? 4.685 70.032 28.731 1.00 19.66 184 HIS A O 1
ATOM 1297 N N . LEU A 1 189 ? 6.803 70.828 28.798 1.00 18.33 185 LEU A N 1
ATOM 1298 C CA . LEU A 1 189 ? 6.591 71.698 27.663 1.00 18.85 185 LEU A CA 1
ATOM 1299 C C . LEU A 1 189 ? 6.388 70.950 26.338 1.00 19.25 185 LEU A C 1
ATOM 1300 O O . LEU A 1 189 ? 5.740 71.486 25.448 1.00 19.73 185 LEU A O 1
ATOM 1305 N N . ASP A 1 190 ? 6.951 69.736 26.210 1.00 19.34 186 ASP A N 1
ATOM 1306 C CA . ASP A 1 190 ? 6.668 68.851 25.079 1.00 19.25 186 ASP A CA 1
ATOM 1307 C C . ASP A 1 190 ? 5.201 68.470 25.074 1.00 19.36 186 ASP A C 1
ATOM 1308 O O . ASP A 1 190 ? 4.623 68.291 24.003 1.00 19.31 186 ASP A O 1
ATOM 1313 N N . SER A 1 191 ? 4.609 68.318 26.255 1.00 18.09 187 SER A N 1
ATOM 1314 C CA . SER A 1 191 ? 3.229 67.870 26.312 1.00 20.63 187 SER A CA 1
ATOM 1315 C C . SER A 1 191 ? 2.216 69.024 26.167 1.00 19.76 187 SER A C 1
ATOM 1316 O O . SER A 1 191 ? 1.057 68.793 25.861 1.00 20.22 187 SER A O 1
ATOM 1319 N N . THR A 1 192 ? 2.636 70.254 26.395 1.00 19.19 188 THR A N 1
ATOM 1320 C CA . THR A 1 192 ? 1.669 71.358 26.415 1.00 20.45 188 THR A CA 1
ATOM 1321 C C . THR A 1 192 ? 1.922 72.263 25.225 1.00 21.24 188 THR A C 1
ATOM 1322 O O . THR A 1 192 ? 0.987 72.853 24.666 1.00 20.62 188 THR A O 1
ATOM 1326 N N . ARG A 1 193 ? 3.187 72.339 24.802 1.00 20.44 189 ARG A N 1
ATOM 1327 C CA . ARG A 1 193 ? 3.546 73.220 23.705 1.00 22.03 189 ARG A CA 1
ATOM 1328 C C . ARG A 1 193 ? 4.456 72.514 22.701 1.00 20.42 189 ARG A C 1
ATOM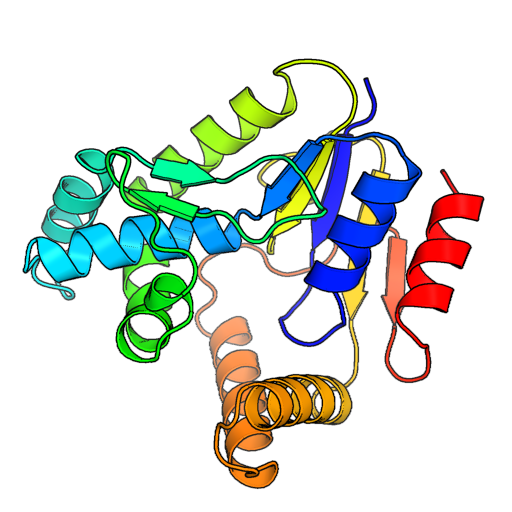 1329 O O . ARG A 1 193 ? 5.521 73.034 22.376 1.00 20.03 189 ARG A O 1
ATOM 1337 N N . PRO A 1 194 ? 4.032 71.341 22.182 1.00 19.42 190 PRO A N 1
ATOM 1338 C CA . PRO A 1 194 ? 4.937 70.653 21.283 1.00 19.16 190 PRO A CA 1
ATOM 1339 C C . PRO A 1 194 ? 5.081 71.425 19.962 1.00 19.60 190 PRO A C 1
ATOM 1340 O O . PRO A 1 194 ? 4.159 72.135 19.559 1.00 19.60 190 PRO A O 1
ATOM 1344 N N . VAL A 1 195 ? 6.222 71.292 19.302 1.00 20.43 191 VAL A N 1
ATOM 1345 C CA . VAL A 1 195 ? 6.418 71.935 17.996 1.00 22.66 191 VAL A CA 1
ATOM 1346 C C . VAL A 1 195 ? 6.214 70.953 16.858 1.00 21.60 191 VAL A C 1
ATOM 1347 O O . VAL A 1 195 ? 6.202 71.353 15.699 1.00 23.34 191 VAL A O 1
ATOM 1351 N N . SER A 1 196 ? 6.043 69.672 17.184 1.00 19.64 192 SER A N 1
ATOM 1352 C CA . SER A 1 196 ? 5.854 68.627 16.166 1.00 19.27 192 SER A CA 1
ATOM 1353 C C . SER A 1 196 ? 5.220 67.420 16.839 1.00 18.62 192 SER A C 1
ATOM 1354 O O . SER A 1 196 ? 5.077 67.413 18.069 1.00 18.23 192 SER A O 1
ATOM 1357 N N . PRO A 1 197 ? 4.817 66.406 16.045 1.00 19.23 193 PRO A N 1
ATOM 1358 C CA . PRO A 1 197 ? 4.537 65.107 16.659 1.00 19.04 193 PRO A CA 1
ATOM 1359 C C . PRO A 1 197 ? 5.786 64.601 17.392 1.00 19.06 193 PRO A C 1
ATOM 1360 O O . PRO A 1 197 ? 6.907 64.852 16.933 1.00 20.09 193 PRO A O 1
ATOM 1364 N N . LEU A 1 198 ? 5.594 63.905 18.512 1.00 18.63 194 LEU A N 1
ATOM 1365 C CA . LEU A 1 198 ? 6.718 63.488 19.347 1.00 18.25 194 LEU A CA 1
ATOM 1366 C C . LEU A 1 198 ? 6.670 62.015 19.792 1.00 18.37 194 LEU A C 1
ATOM 1367 O O . LEU A 1 198 ? 7.577 61.542 20.495 1.00 17.36 194 LEU A O 1
ATOM 1372 N N . ARG A 1 199 ? 5.647 61.298 19.362 1.00 17.84 195 ARG A N 1
ATOM 1373 C CA . ARG A 1 199 ? 5.431 59.931 19.835 1.00 18.10 195 ARG A CA 1
ATOM 1374 C C . ARG A 1 199 ? 5.922 58.917 18.815 1.00 16.84 195 ARG A C 1
ATOM 1375 O O . ARG A 1 199 ? 6.309 59.298 17.711 1.00 15.31 195 ARG A O 1
ATOM 1383 N N . ALA A 1 200 ? 5.925 57.639 19.193 1.00 16.06 196 ALA A N 1
ATOM 1384 C CA . ALA A 1 200 ? 6.403 56.567 18.319 1.00 15.80 196 ALA A CA 1
ATOM 1385 C C . ALA A 1 200 ? 5.434 56.335 17.167 1.00 15.73 196 ALA A C 1
ATOM 1386 O O . ALA A 1 200 ? 4.219 56.348 17.368 1.00 17.17 196 ALA A O 1
ATOM 1388 N N . ALA A 1 201 ? 5.954 56.082 15.978 1.00 15.29 197 ALA A N 1
ATOM 1389 C CA . ALA A 1 201 ? 5.095 55.612 14.864 1.00 15.18 197 ALA A CA 1
ATOM 1390 C C . ALA A 1 201 ? 4.433 54.293 15.268 1.00 15.13 197 ALA A C 1
ATOM 1391 O O . ALA A 1 201 ? 5.027 53.491 15.998 1.00 14.52 197 ALA A O 1
ATOM 1393 N N . ASP A 1 202 ? 3.204 54.077 14.813 1.00 14.94 198 ASP A N 1
ATOM 1394 C CA . ASP A 1 202 ? 2.540 52.817 15.101 1.00 16.56 198 ASP A CA 1
ATOM 1395 C C . ASP A 1 202 ? 3.266 51.574 14.540 1.00 16.08 198 ASP A C 1
ATOM 1396 O O . ASP A 1 202 ? 3.054 50.455 15.039 1.00 16.53 198 ASP A O 1
ATOM 1401 N N . ASP A 1 203 ? 4.164 51.775 13.569 1.00 15.92 199 ASP A N 1
ATOM 1402 C CA . ASP A 1 203 ? 5.013 50.689 13.040 1.00 15.29 199 ASP A CA 1
ATOM 1403 C C . ASP A 1 203 ? 6.495 50.813 13.463 1.00 15.15 199 ASP A C 1
ATOM 1404 O O . ASP A 1 203 ? 7.374 50.298 12.793 1.00 14.65 199 ASP A O 1
ATOM 1409 N N . ALA A 1 204 ? 6.752 51.477 14.587 1.00 15.61 200 ALA A N 1
ATOM 1410 C CA . ALA A 1 204 ? 8.086 51.579 15.179 1.00 15.92 200 ALA A CA 1
ATOM 1411 C C . ALA A 1 204 ? 8.260 50.535 16.274 1.00 16.66 200 ALA A C 1
ATOM 1412 O O . ALA A 1 204 ? 7.312 50.160 16.971 1.00 17.39 200 ALA A O 1
ATOM 1414 N N . LEU A 1 205 ? 9.479 50.043 16.382 1.00 17.06 201 LEU A N 1
ATOM 1415 C CA . LEU A 1 205 ? 9.937 49.312 17.548 1.00 18.64 201 LEU A CA 1
ATOM 1416 C C . LEU A 1 205 ? 10.092 50.313 18.663 1.00 18.37 201 LEU A C 1
ATOM 1417 O O . LEU A 1 205 ? 10.740 51.359 18.465 1.00 19.05 201 LEU A O 1
ATOM 1422 N N . VAL A 1 206 ? 9.518 50.019 19.821 1.00 17.48 202 VAL A N 1
ATOM 1423 C CA . VAL A 1 206 ? 9.662 50.901 20.960 1.00 17.10 202 VAL A CA 1
ATOM 1424 C C . VAL A 1 206 ? 10.524 50.194 22.032 1.00 18.09 202 VAL A C 1
ATOM 1425 O O . VAL A 1 206 ? 10.160 49.107 22.525 1.00 19.00 202 VAL A O 1
ATOM 1429 N N . VAL A 1 207 ? 11.651 50.815 22.376 1.00 17.06 203 VAL A N 1
ATOM 1430 C CA . VAL A 1 207 ? 12.644 50.206 23.267 1.00 17.16 203 VAL A CA 1
ATOM 1431 C C . VAL A 1 207 ? 12.873 51.050 24.507 1.00 17.84 203 VAL A C 1
ATOM 1432 O O . VAL A 1 207 ? 13.362 52.207 24.433 1.00 17.41 203 VAL A O 1
ATOM 1436 N N . ASP A 1 208 ? 12.531 50.482 25.657 1.00 17.59 204 ASP A N 1
ATOM 1437 C CA . ASP A 1 208 ? 12.850 51.167 26.898 1.00 18.64 204 ASP A CA 1
ATOM 1438 C C . ASP A 1 208 ? 14.303 50.827 27.223 1.00 18.31 204 ASP A C 1
ATOM 1439 O O . ASP A 1 208 ? 14.609 49.678 27.530 1.00 18.92 204 ASP A O 1
ATOM 1444 N N . THR A 1 209 ? 15.189 51.815 27.102 1.00 17.60 205 THR A N 1
ATOM 1445 C CA . THR A 1 209 ? 16.627 51.584 27.313 1.00 19.08 205 THR A CA 1
ATOM 1446 C C . THR A 1 209 ? 17.061 51.833 28.773 1.00 21.27 205 THR A C 1
ATOM 1447 O O . THR A 1 209 ? 18.254 51.775 29.064 1.00 22.21 205 THR A O 1
ATOM 1451 N N . SER A 1 210 ? 16.113 52.097 29.672 1.00 21.42 206 SER A N 1
ATOM 1452 C CA . SER A 1 210 ? 16.445 52.441 31.085 1.00 24.05 206 SER A CA 1
ATOM 1453 C C . SER A 1 210 ? 17.529 51.568 31.750 1.00 26.11 206 SER A C 1
ATOM 1454 O O . SER A 1 210 ? 18.430 52.081 32.434 1.00 27.57 206 SER A O 1
ATOM 1457 N N . ASP A 1 211 ? 17.447 50.252 31.586 1.00 27.57 207 ASP A N 1
ATOM 1458 C CA . ASP A 1 211 ? 18.445 49.386 32.221 1.00 29.17 207 ASP A CA 1
ATOM 1459 C C . ASP A 1 211 ? 19.321 48.645 31.230 1.00 28.84 207 ASP A C 1
ATOM 1460 O O . ASP A 1 211 ? 19.734 47.504 31.497 1.00 29.93 207 ASP A O 1
ATOM 1465 N N . MET A 1 212 ? 19.591 49.249 30.083 1.00 38.59 208 MET A N 1
ATOM 1466 C CA . MET A 1 212 ? 20.471 48.614 29.109 1.00 34.20 208 MET A CA 1
ATOM 1467 C C . MET A 1 212 ? 21.617 49.511 28.709 1.00 30.14 208 MET A C 1
ATOM 1468 O O . MET A 1 212 ? 21.464 50.727 28.611 1.00 29.05 208 MET A O 1
ATOM 1473 N N . ASP A 1 213 ? 22.761 48.896 28.443 1.00 28.27 209 ASP A N 1
ATOM 1474 C CA . ASP A 1 213 ? 23.892 49.617 27.899 1.00 26.62 209 ASP A CA 1
ATOM 1475 C C . ASP A 1 213 ? 23.688 49.869 26.410 1.00 24.34 209 ASP A C 1
ATOM 1476 O O . ASP A 1 213 ? 23.118 49.036 25.697 1.00 23.14 209 ASP A O 1
ATOM 1481 N N . GLN A 1 214 ? 24.187 51.011 25.937 1.00 23.99 210 GLN A N 1
ATOM 1482 C CA . GLN A 1 214 ? 24.044 51.387 24.528 1.00 23.39 210 GLN A CA 1
ATOM 1483 C C . GLN A 1 214 ? 24.493 50.238 23.587 1.00 21.60 210 GLN A C 1
ATOM 1484 O O . GLN A 1 214 ? 23.880 50.003 22.550 1.00 21.66 210 GLN A O 1
ATOM 1490 N N . ALA A 1 215 ? 25.527 49.487 23.971 1.00 21.05 211 ALA A N 1
ATOM 1491 C CA . ALA A 1 215 ? 26.042 48.406 23.109 1.00 20.26 211 ALA A CA 1
ATOM 1492 C C . ALA A 1 215 ? 25.022 47.271 22.985 1.00 19.98 211 ALA A C 1
ATOM 1493 O O . ALA A 1 215 ? 24.875 46.648 21.926 1.00 19.43 211 ALA A O 1
ATOM 1495 N N . GLN A 1 216 ? 24.337 46.988 24.086 1.00 20.13 212 GLN A N 1
ATOM 1496 C CA . GLN A 1 216 ? 23.278 46.014 24.089 1.00 20.92 212 GLN A CA 1
ATOM 1497 C C . GLN A 1 216 ? 22.115 46.459 23.211 1.00 19.82 212 GLN A C 1
ATOM 1498 O O . GLN A 1 216 ? 21.512 45.640 22.491 1.00 20.37 212 GLN A O 1
ATOM 1504 N N . VAL A 1 217 ? 21.789 47.749 23.266 1.00 18.61 213 VAL A N 1
ATOM 1505 C CA . VAL A 1 217 ? 20.676 48.248 22.448 1.00 18.69 213 VAL A CA 1
ATOM 1506 C C . VAL A 1 217 ? 21.039 48.100 20.951 1.00 17.94 213 VAL A C 1
ATOM 1507 O O . VAL A 1 217 ? 20.218 47.633 20.172 1.00 17.47 213 VAL A O 1
ATOM 1511 N N . ILE A 1 218 ? 22.270 48.504 20.590 1.00 17.44 214 ILE A N 1
ATOM 1512 C CA . ILE A 1 218 ? 22.756 48.469 19.214 1.00 18.31 214 ILE A CA 1
ATOM 1513 C C . ILE A 1 218 ? 22.755 47.012 18.748 1.00 19.48 214 ILE A C 1
ATOM 1514 O O . ILE A 1 218 ? 22.291 46.707 17.642 1.00 20.06 214 ILE A O 1
ATOM 1519 N N . ALA A 1 219 ? 23.288 46.128 19.598 1.00 20.08 215 ALA A N 1
ATOM 1520 C CA . ALA A 1 219 ? 23.390 44.728 19.255 1.00 22.39 215 ALA A CA 1
ATOM 1521 C C . ALA A 1 219 ? 21.994 44.095 19.074 1.00 23.09 215 ALA A C 1
ATOM 1522 O O . ALA A 1 219 ? 21.791 43.424 18.063 1.00 23.34 215 ALA A O 1
ATOM 1524 N N . HIS A 1 220 ? 21.048 44.326 20.004 1.00 22.71 216 HIS A N 1
ATOM 1525 C CA . HIS A 1 220 ? 19.685 43.761 19.844 1.00 23.98 216 HIS A CA 1
ATOM 1526 C C . HIS A 1 220 ? 19.066 44.273 18.543 1.00 22.79 216 HIS A C 1
ATOM 1527 O O . HIS A 1 220 ? 18.452 43.508 17.822 1.00 22.63 216 HIS A O 1
ATOM 1534 N N . LEU A 1 221 ? 19.228 45.555 18.241 1.00 21.77 217 LEU A N 1
ATOM 1535 C CA . LEU A 1 221 ? 18.645 46.124 17.009 1.00 22.73 217 LEU A CA 1
ATOM 1536 C C . LEU A 1 221 ? 19.280 45.537 15.758 1.00 22.90 217 LEU A C 1
ATOM 1537 O O . LEU A 1 221 ? 18.571 45.138 14.829 1.00 24.62 217 LEU A O 1
ATOM 1542 N N . LEU A 1 222 ? 20.600 45.441 15.748 1.00 23.16 218 LEU A N 1
ATOM 1543 C CA . LEU A 1 222 ? 21.286 44.800 14.631 1.00 25.12 218 LEU A CA 1
ATOM 1544 C C . LEU A 1 222 ? 20.733 43.409 14.348 1.00 26.68 218 LEU A C 1
ATOM 1545 O O . LEU A 1 222 ? 20.526 43.058 13.190 1.00 28.01 218 LEU A O 1
ATOM 1550 N N . ASP A 1 223 ? 20.474 42.634 15.401 1.00 27.42 219 ASP A N 1
ATOM 1551 C CA . ASP A 1 223 ? 19.895 41.287 15.250 1.00 30.47 219 ASP A CA 1
ATOM 1552 C C . ASP A 1 223 ? 18.540 41.272 14.539 1.00 31.56 219 ASP A C 1
ATOM 1553 O O . ASP A 1 223 ? 18.171 40.253 13.959 1.00 33.48 219 ASP A O 1
ATOM 1558 N N . LEU A 1 224 ? 17.810 42.387 14.597 1.00 31.11 220 LEU A N 1
ATOM 1559 C CA . LEU A 1 224 ? 16.482 42.502 13.964 1.00 33.21 220 LEU A CA 1
ATOM 1560 C C . LEU A 1 224 ? 16.495 43.090 12.546 1.00 34.63 220 LEU A C 1
ATOM 1561 O O . LEU A 1 224 ? 15.490 43.052 11.829 1.00 36.30 220 LEU A O 1
ATOM 1566 N N . VAL A 1 225 ? 17.620 43.663 12.145 1.00 35.28 221 VAL A N 1
ATOM 1567 C CA . VAL A 1 225 ? 17.710 44.239 10.807 1.00 38.48 221 VAL A CA 1
ATOM 1568 C C . VAL A 1 225 ? 18.147 43.166 9.792 1.00 40.53 221 VAL A C 1
ATOM 1569 O O . VAL A 1 225 ? 19.194 42.520 9.984 1.00 40.86 221 VAL A O 1
#

Secondary structure (DSSP, 8-state):
--EEEEE--TTSSHHHHHHHHHHHHT-EEEEHHHHHHHHHHHHHHHT--TT-HHHHHHHHHT--EEE---TTS--EEETTEE-TTGGGSHHHHHHHHHHHT-HHHHHHHHHHHHHHHTSSS-EEEEESSIIIII-TT-SEEEEEE--HHHHHHHHHHHHHHTT----HHHHHHHHHHHHHHHHHS-SS--SPPTTSEEEE-TTS-HHHHHHHHHHH-

InterPro domains:
  IPR003136 Cytidylate kinase [MF_00238] (5-224)
  IPR003136 Cytidylate kinase [TIGR00017] (5-218)
  IPR011994 Cytidylate kinase domain [PF02224] (7-220)
  IPR011994 Cytidylate kinase domain [cd02020] (6-205)
  IPR027417 P-loop containing nucleoside triphosphate hydrolase [G3DSA:3.40.50.300] (1-228)
  IPR027417 P-loop containing nucleoside triphosphate hydrolase [SSF52540] (5-221)

Organism: Mycolicibacterium smegmatis (strain ATCC 700084 / mc(2)155) (NCBI:txid246196)

Sequence (217 aa):
SLVVAVDGPAGTGKSSVSRGLARALGARYLDTGAMYRIATLAVLRAGADLTDPAAIEKAAADAEIGVGSDPDVDAAFLAGEDVSSEIRGDAVTGAVSAVSAVPAVRTRLVDIQRKLATEGGRVVVEGRDIGTVVLPDADVKIFLTASAEERARRRNAQNVANGLPDDYATVLADVQRRDHLDSTRPVSPLRAADDALVVDTSDMDQAQVIAHLLDLV